Protein AF-A0A2K2CZH5-F1 (afdb_monomer_lite)

Sequence (256 aa):
MGLPWYRVHTVVLNDPGRLLAVHIMHTALVSGWAGSMALYELAVFDPSDPVLDPMWRQGMFVIPFMTRLGITDSWGGWSISGGTITNPGIWSYEGVAGTHIVFSGLCFLAAILHWVYWDLAIFSDDRTGKPSLDLPKIFGIHLFLAGVACFGFGAFHVTGLYGPGIWVSDPYGLTGKVQAVNPAWGAEGFDPFVPGGIASHHIAAGTLGILAGLFHLSVRPPQRLYKGLRMGNIETVLSSSIAAVFFAAFVVAGTM

Structure (mmCIF, N/CA/C/O backbone):
data_AF-A0A2K2CZH5-F1
#
_entry.id   AF-A0A2K2CZH5-F1
#
loop_
_atom_site.group_PDB
_atom_site.id
_atom_site.type_symbol
_atom_site.label_atom_id
_atom_site.label_alt_id
_atom_site.label_comp_id
_atom_site.label_asym_id
_atom_site.label_entity_id
_atom_site.label_seq_id
_atom_site.pdbx_PDB_ins_code
_atom_site.Cartn_x
_atom_site.Cartn_y
_atom_site.Cartn_z
_atom_site.occupancy
_atom_site.B_iso_or_equiv
_atom_site.auth_seq_id
_atom_site.auth_comp_id
_atom_site.auth_asym_id
_atom_site.auth_atom_id
_atom_site.pdbx_PDB_model_num
ATOM 1 N N . MET A 1 1 ? 2.353 13.913 40.482 1.00 75.06 1 MET A N 1
ATOM 2 C CA . MET A 1 1 ? 3.412 13.578 39.502 1.00 75.06 1 MET A CA 1
ATOM 3 C C . MET A 1 1 ? 2.768 13.491 38.128 1.00 75.06 1 MET A C 1
ATOM 5 O O . MET A 1 1 ? 1.686 12.927 38.044 1.00 75.06 1 MET A O 1
ATOM 9 N N . GLY A 1 2 ? 3.364 14.108 37.103 1.00 94.19 2 GLY A N 1
ATOM 10 C CA . GLY A 1 2 ? 2.848 14.063 35.726 1.00 94.19 2 GLY A CA 1
ATOM 11 C C . GLY A 1 2 ? 3.089 12.716 35.032 1.00 94.19 2 GLY A C 1
ATOM 12 O O . GLY A 1 2 ? 3.601 11.779 35.647 1.00 94.19 2 GLY A O 1
ATOM 13 N N . LEU A 1 3 ? 2.730 12.621 33.746 1.00 96.44 3 LEU A N 1
ATOM 14 C CA . LEU A 1 3 ? 3.024 11.443 32.922 1.00 96.44 3 LEU A CA 1
ATOM 15 C C . LEU A 1 3 ? 4.545 11.293 32.702 1.00 96.44 3 LEU A C 1
ATOM 17 O O . LEU A 1 3 ? 5.201 12.277 32.361 1.00 96.44 3 LEU A O 1
ATOM 21 N N . PRO A 1 4 ? 5.120 10.083 32.846 1.00 98.12 4 PRO A N 1
ATOM 22 C CA . PRO A 1 4 ? 6.484 9.802 32.398 1.00 98.12 4 PRO A CA 1
ATOM 23 C C . PRO A 1 4 ? 6.646 10.003 30.883 1.00 98.12 4 PRO A C 1
ATOM 25 O O . PRO A 1 4 ? 5.708 9.768 30.122 1.00 98.12 4 PRO A O 1
ATOM 28 N N . TRP A 1 5 ? 7.856 10.355 30.436 1.00 98.00 5 TRP A N 1
ATOM 29 C CA . TRP A 1 5 ? 8.155 10.694 29.034 1.00 98.00 5 TRP A CA 1
ATOM 30 C C . TRP A 1 5 ? 7.768 9.598 28.024 1.00 98.00 5 TRP A C 1
ATOM 32 O O . TRP A 1 5 ? 7.297 9.898 26.935 1.00 98.00 5 TRP A O 1
ATOM 42 N N . TYR A 1 6 ? 7.885 8.321 28.394 1.00 97.56 6 TYR A N 1
ATOM 43 C CA . TYR A 1 6 ? 7.566 7.183 27.521 1.00 97.56 6 TYR A CA 1
ATOM 44 C C . TYR A 1 6 ? 6.060 6.870 27.441 1.00 97.56 6 TYR A C 1
ATOM 46 O O . TYR A 1 6 ? 5.661 5.908 26.790 1.00 97.56 6 TYR A O 1
ATOM 54 N N . ARG A 1 7 ? 5.208 7.649 28.124 1.00 97.94 7 ARG A N 1
ATOM 55 C CA . ARG A 1 7 ? 3.742 7.496 28.112 1.00 97.94 7 ARG A CA 1
ATOM 56 C C . ARG A 1 7 ? 3.015 8.688 27.498 1.00 97.94 7 ARG A C 1
ATOM 58 O O . ARG A 1 7 ? 1.795 8.723 27.544 1.00 97.94 7 ARG A O 1
ATOM 65 N N . VAL A 1 8 ? 3.715 9.663 26.921 1.00 98.31 8 VAL A N 1
ATOM 66 C CA . VAL A 1 8 ? 3.071 10.901 26.441 1.00 98.31 8 VAL A CA 1
ATOM 67 C C . VAL A 1 8 ? 1.983 10.661 25.390 1.00 98.31 8 VAL A C 1
ATOM 69 O O . VAL A 1 8 ? 1.015 11.408 25.352 1.00 98.31 8 VAL A O 1
ATOM 72 N N . HIS A 1 9 ? 2.073 9.590 24.596 1.00 98.50 9 HIS A N 1
ATOM 73 C CA . HIS A 1 9 ? 1.050 9.258 23.599 1.00 98.50 9 HIS A CA 1
ATOM 74 C C . HIS A 1 9 ? -0.176 8.531 24.170 1.00 98.50 9 HIS A C 1
ATOM 76 O O . HIS A 1 9 ? -1.166 8.383 23.461 1.00 98.50 9 HIS A O 1
ATOM 82 N N . THR A 1 10 ? -0.196 8.125 25.446 1.00 98.12 10 THR A N 1
ATOM 83 C CA . THR A 1 10 ? -1.402 7.495 26.021 1.00 98.12 10 THR A CA 1
ATOM 84 C C . THR A 1 10 ? -2.573 8.472 26.144 1.00 98.12 10 THR A C 1
ATOM 86 O O . THR A 1 10 ? -3.712 8.043 26.312 1.00 98.12 10 THR A O 1
ATOM 89 N N . VAL A 1 11 ? -2.322 9.780 26.014 1.00 98.06 11 VAL A N 1
ATOM 90 C CA . VAL A 1 11 ? -3.353 10.828 26.056 1.00 98.06 11 VAL A CA 1
ATOM 91 C C . VAL A 1 11 ? -4.388 10.711 24.936 1.00 98.06 11 VAL A C 1
ATOM 93 O O . VAL A 1 11 ? -5.511 11.163 25.127 1.00 98.06 11 VAL A O 1
ATOM 96 N N . VAL A 1 12 ? -4.049 10.083 23.801 1.00 98.06 12 VAL A N 1
ATOM 97 C CA . VAL A 1 12 ? -4.992 9.885 22.683 1.00 98.06 12 VAL A CA 1
ATOM 98 C C . VAL A 1 12 ? -5.749 8.553 22.747 1.00 98.06 12 VAL A C 1
ATOM 100 O O . VAL A 1 12 ? -6.573 8.278 21.884 1.00 98.06 12 VAL A O 1
ATOM 103 N N . LEU A 1 13 ? -5.515 7.714 23.766 1.00 96.81 13 LEU A N 1
ATOM 104 C CA . LEU A 1 13 ? -6.074 6.354 23.821 1.00 96.81 13 LEU A CA 1
ATOM 105 C C . LEU A 1 13 ? -7.613 6.325 23.865 1.00 96.81 13 LEU A C 1
ATOM 107 O O . LEU A 1 13 ? -8.225 5.417 23.312 1.00 96.81 13 LEU A O 1
ATOM 111 N N . ASN A 1 14 ? -8.228 7.322 24.507 1.00 96.94 14 ASN A N 1
ATOM 112 C CA . ASN A 1 14 ? -9.685 7.475 24.606 1.00 96.94 14 ASN A CA 1
ATOM 113 C C . ASN A 1 14 ? -10.205 8.695 23.823 1.00 96.94 14 ASN A C 1
ATOM 115 O O . ASN A 1 14 ? -11.306 9.166 24.096 1.00 96.94 14 ASN A O 1
ATOM 119 N N . ASP A 1 15 ? -9.421 9.220 22.879 1.00 98.00 15 ASP A N 1
ATOM 120 C CA . ASP A 1 15 ? -9.770 10.387 22.061 1.00 98.00 15 ASP A CA 1
ATOM 121 C C . ASP A 1 15 ? -9.687 10.003 20.574 1.00 98.00 15 ASP A C 1
ATOM 123 O O . ASP A 1 15 ? -8.631 10.149 19.953 1.00 98.00 15 ASP A O 1
ATOM 127 N N . PRO A 1 16 ? -10.770 9.451 19.988 1.00 97.88 16 PRO A N 1
ATOM 128 C CA . PRO A 1 16 ? -10.750 8.944 18.618 1.00 97.88 16 PRO A CA 1
ATOM 129 C C . PRO A 1 16 ? -10.419 10.011 17.571 1.00 97.88 16 PRO A C 1
ATOM 131 O O . PRO A 1 16 ? -9.737 9.705 16.593 1.00 97.88 16 PRO A O 1
ATOM 134 N N . GLY A 1 17 ? -10.858 11.256 17.783 1.00 98.00 17 GLY A N 1
ATOM 135 C CA . GLY A 1 17 ? -10.586 12.366 16.872 1.00 98.00 17 GLY A CA 1
ATOM 136 C C . GLY A 1 17 ? -9.098 12.694 16.816 1.00 98.00 17 GLY A C 1
ATOM 137 O O . GLY A 1 17 ? -8.504 12.732 15.734 1.00 98.00 17 GLY A O 1
ATOM 138 N N . ARG A 1 18 ? -8.451 12.831 17.979 1.00 98.56 18 ARG A N 1
ATOM 139 C CA . ARG A 1 18 ? -7.000 13.072 18.031 1.00 98.56 18 ARG A CA 1
ATOM 140 C C . ARG A 1 18 ? -6.175 11.839 17.694 1.00 98.56 18 ARG A C 1
ATOM 142 O O . ARG A 1 18 ? -5.101 11.983 17.114 1.00 98.56 18 ARG A O 1
ATOM 149 N N . LEU A 1 19 ? -6.671 10.640 17.989 1.00 98.56 19 LEU A N 1
ATOM 150 C CA . LEU A 1 19 ? -6.048 9.397 17.544 1.00 98.56 19 LEU A CA 1
ATOM 151 C C . LEU A 1 19 ? -6.026 9.316 16.009 1.00 98.56 19 LEU A C 1
ATOM 153 O O . LEU A 1 19 ? -4.999 8.976 15.426 1.00 98.56 19 LEU A O 1
ATOM 157 N N . LEU A 1 20 ? -7.124 9.665 15.335 1.00 98.62 20 LEU A N 1
ATOM 158 C CA . LEU A 1 20 ? -7.162 9.769 13.875 1.00 98.62 20 LEU A CA 1
ATOM 159 C C . LEU A 1 20 ? -6.175 10.830 13.368 1.00 98.62 20 LEU A C 1
ATOM 161 O O . LEU A 1 20 ? -5.404 10.553 12.451 1.00 98.62 20 LEU A O 1
ATOM 165 N N . ALA A 1 21 ? -6.138 12.008 13.995 1.00 98.81 21 ALA A N 1
ATOM 166 C CA . ALA A 1 21 ? -5.218 13.080 13.621 1.00 98.81 21 ALA A CA 1
ATOM 167 C C . ALA A 1 21 ? -3.745 12.635 13.632 1.00 98.81 21 ALA A C 1
ATOM 169 O O . ALA A 1 21 ? -3.017 12.892 12.672 1.00 98.81 21 ALA A O 1
ATOM 170 N N . VAL A 1 22 ? -3.300 11.923 14.675 1.00 98.81 22 VAL A N 1
ATOM 171 C CA . VAL A 1 22 ? -1.906 11.450 14.747 1.00 98.81 22 VAL A CA 1
ATOM 172 C C . VAL A 1 22 ? -1.609 10.322 13.753 1.00 98.81 22 VAL A C 1
ATOM 174 O O . VAL A 1 22 ? -0.492 10.260 13.241 1.00 98.81 22 VAL A O 1
ATOM 177 N N . HIS A 1 23 ? -2.590 9.483 13.398 1.00 98.81 23 HIS A N 1
ATOM 178 C CA . HIS A 1 23 ? -2.433 8.513 12.305 1.00 98.81 23 HIS A CA 1
ATOM 179 C C . HIS A 1 23 ? -2.292 9.204 10.942 1.00 98.81 23 HIS A C 1
ATOM 181 O O . HIS A 1 23 ? -1.441 8.815 10.136 1.00 98.81 23 HIS A O 1
ATOM 187 N N . ILE A 1 24 ? -3.079 10.253 10.686 1.00 98.88 24 ILE A N 1
ATOM 188 C CA . ILE A 1 24 ? -2.962 11.048 9.457 1.00 98.88 24 ILE A CA 1
ATOM 189 C C . ILE A 1 24 ? -1.603 11.760 9.421 1.00 98.88 24 ILE A C 1
ATOM 191 O O . ILE A 1 24 ? -0.944 11.746 8.384 1.00 98.88 24 ILE A O 1
ATOM 195 N N . MET A 1 25 ? -1.135 12.310 10.546 1.00 98.88 25 MET A N 1
ATOM 196 C CA . MET A 1 25 ? 0.200 12.913 10.641 1.00 98.88 25 MET A CA 1
ATOM 197 C C . MET A 1 25 ? 1.303 11.897 10.323 1.00 98.88 25 MET A C 1
ATOM 199 O O . MET A 1 25 ? 2.178 12.174 9.510 1.00 98.88 25 MET A O 1
ATOM 203 N N . HIS A 1 26 ? 1.249 10.699 10.910 1.00 98.88 26 HIS A N 1
ATOM 204 C CA . HIS A 1 26 ? 2.203 9.636 10.590 1.00 98.88 26 HIS A CA 1
ATOM 205 C C . HIS A 1 26 ? 2.172 9.278 9.094 1.00 98.88 26 HIS A C 1
ATOM 207 O O . HIS A 1 26 ? 3.218 9.147 8.464 1.00 98.88 26 HIS A O 1
ATOM 213 N N . THR A 1 27 ? 0.980 9.191 8.498 1.00 98.81 27 THR A N 1
ATOM 214 C CA . THR A 1 27 ? 0.811 8.950 7.054 1.00 98.81 27 THR A CA 1
ATOM 215 C C . THR A 1 27 ? 1.435 10.068 6.214 1.00 98.81 27 THR A C 1
ATOM 217 O O . THR A 1 27 ? 2.133 9.788 5.239 1.00 98.81 27 THR A O 1
ATOM 220 N N . ALA A 1 28 ? 1.253 11.330 6.620 1.00 98.81 28 ALA A N 1
ATOM 221 C CA . ALA A 1 28 ? 1.872 12.484 5.975 1.00 98.81 28 ALA A CA 1
ATOM 222 C C . ALA A 1 28 ? 3.403 12.382 6.000 1.00 98.81 28 ALA A C 1
ATOM 224 O O . ALA A 1 28 ? 4.041 12.574 4.965 1.00 98.81 28 ALA A O 1
ATOM 225 N N . LEU A 1 29 ? 3.990 12.030 7.148 1.00 98.88 29 LEU A N 1
ATOM 226 C CA . LEU A 1 29 ? 5.440 11.876 7.301 1.00 98.88 29 LEU A CA 1
ATOM 227 C C . LEU A 1 29 ? 5.999 10.768 6.401 1.00 98.88 29 LEU A C 1
ATOM 229 O O . LEU A 1 29 ? 7.000 10.988 5.723 1.00 98.88 29 LEU A O 1
ATOM 233 N N . VAL A 1 30 ? 5.339 9.608 6.344 1.00 98.81 30 VAL A N 1
ATOM 234 C CA . VAL A 1 30 ? 5.769 8.489 5.488 1.00 98.81 30 VAL A CA 1
ATOM 235 C C . VAL A 1 30 ? 5.664 8.851 4.003 1.00 98.81 30 VAL A C 1
ATOM 237 O O . VAL A 1 30 ? 6.599 8.592 3.247 1.00 98.81 30 VAL A O 1
ATOM 240 N N . SER A 1 31 ? 4.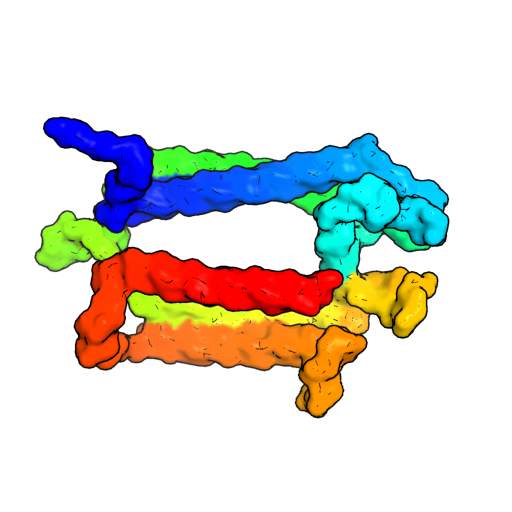577 9.506 3.577 1.00 98.75 31 SER A N 1
ATOM 241 C CA . SER A 1 31 ? 4.442 9.977 2.189 1.00 98.75 31 SER A CA 1
ATOM 242 C C . SER A 1 31 ? 5.479 11.047 1.841 1.00 98.75 31 SER A C 1
ATOM 244 O O . SER A 1 31 ? 6.053 11.029 0.755 1.00 98.75 31 SER A O 1
ATOM 246 N N . GLY A 1 32 ? 5.752 11.966 2.772 1.00 98.75 32 GLY A N 1
ATOM 247 C CA . GLY A 1 32 ? 6.777 12.995 2.609 1.00 98.75 32 GLY A CA 1
ATOM 248 C C . GLY A 1 32 ? 8.163 12.377 2.445 1.00 98.75 32 GLY A C 1
ATOM 249 O O . GLY A 1 32 ? 8.873 12.722 1.506 1.00 98.75 32 GLY A O 1
ATOM 250 N N . TRP A 1 33 ? 8.504 11.395 3.287 1.00 98.88 33 TRP A N 1
ATOM 251 C CA . TRP A 1 33 ? 9.737 10.618 3.152 1.00 98.88 33 TRP A CA 1
ATOM 252 C C . TRP A 1 33 ? 9.840 9.940 1.781 1.00 98.88 33 TRP A C 1
ATOM 254 O O . TRP A 1 33 ? 10.878 10.059 1.137 1.00 98.88 33 TRP A O 1
ATOM 264 N N . ALA A 1 34 ? 8.772 9.291 1.302 1.00 98.81 34 ALA A N 1
ATOM 265 C CA . ALA A 1 34 ? 8.781 8.603 0.010 1.00 98.81 34 ALA A CA 1
ATOM 266 C C . ALA A 1 34 ? 9.055 9.570 -1.154 1.00 98.81 34 ALA A C 1
ATOM 268 O O . ALA A 1 34 ? 9.908 9.298 -1.999 1.00 98.81 34 ALA A O 1
ATOM 269 N N . GLY A 1 35 ? 8.383 10.727 -1.165 1.00 98.69 35 GLY A N 1
ATOM 270 C CA . GLY A 1 35 ? 8.615 11.769 -2.166 1.00 98.69 35 GLY A CA 1
ATOM 271 C C . GLY A 1 35 ? 10.026 12.358 -2.087 1.00 98.69 35 GLY A C 1
ATOM 272 O O . GLY A 1 35 ? 10.701 12.477 -3.106 1.00 98.69 35 GLY A O 1
ATOM 273 N N . SER A 1 36 ? 10.509 12.684 -0.884 1.00 98.81 36 SER A N 1
ATOM 274 C CA . SER A 1 36 ? 11.855 13.236 -0.685 1.00 98.81 36 SER A CA 1
ATOM 275 C C . SER A 1 36 ? 12.961 12.250 -1.057 1.00 98.81 36 SER A C 1
ATOM 277 O O . SER A 1 36 ? 13.938 12.660 -1.678 1.00 98.81 36 SER A O 1
ATOM 279 N N . MET A 1 37 ? 12.811 10.967 -0.718 1.00 98.88 37 MET A N 1
ATOM 280 C CA . MET A 1 37 ? 13.787 9.933 -1.069 1.00 98.88 37 MET A CA 1
ATOM 281 C C . MET A 1 37 ? 13.850 9.729 -2.585 1.00 98.88 37 MET A C 1
ATOM 283 O O . MET A 1 37 ? 14.941 9.674 -3.143 1.00 98.88 37 MET A O 1
ATOM 287 N N . ALA A 1 38 ? 12.700 9.700 -3.266 1.00 98.81 38 ALA A N 1
ATOM 288 C CA . ALA A 1 38 ? 12.658 9.593 -4.723 1.00 98.81 38 ALA A CA 1
ATOM 289 C C . ALA A 1 38 ? 13.312 10.803 -5.409 1.00 98.81 38 ALA A C 1
ATOM 291 O O . ALA A 1 38 ? 14.110 10.626 -6.323 1.00 98.81 38 ALA A O 1
ATOM 292 N N . LEU A 1 39 ? 13.036 12.028 -4.943 1.00 98.81 39 LEU A N 1
ATOM 293 C CA . LEU A 1 39 ? 13.694 13.235 -5.463 1.00 98.81 39 LEU A CA 1
ATOM 294 C C . LEU A 1 39 ? 15.207 13.221 -5.221 1.00 98.81 39 LEU A C 1
ATOM 296 O O . LEU A 1 39 ? 15.961 13.657 -6.086 1.00 98.81 39 LEU A O 1
ATOM 300 N N . TYR A 1 40 ? 15.648 12.729 -4.061 1.00 98.81 40 TYR A N 1
ATOM 301 C CA . TYR A 1 40 ? 17.069 12.584 -3.760 1.00 98.81 40 TYR A CA 1
ATOM 302 C C . TYR A 1 40 ? 17.742 11.587 -4.705 1.00 98.81 40 TYR A C 1
ATOM 304 O O . TYR A 1 40 ? 18.754 11.930 -5.307 1.00 98.81 40 TYR A O 1
ATOM 312 N N . GLU A 1 41 ? 17.166 10.394 -4.880 1.00 98.81 41 GLU A N 1
ATOM 313 C CA . GLU A 1 41 ? 17.697 9.387 -5.806 1.00 98.81 41 GLU A CA 1
ATOM 314 C C . GLU A 1 41 ? 17.758 9.917 -7.235 1.00 98.81 41 GLU A C 1
ATOM 316 O O . GLU A 1 41 ? 18.805 9.833 -7.864 1.00 98.81 41 GLU A O 1
ATOM 321 N N . LEU A 1 42 ? 16.696 10.562 -7.725 1.00 98.56 42 LEU A N 1
ATOM 322 C CA . LEU A 1 42 ? 16.687 11.161 -9.064 1.00 98.56 42 LEU A CA 1
ATOM 323 C C . LEU A 1 42 ? 17.739 12.260 -9.252 1.00 98.56 42 LEU A C 1
ATOM 325 O O . LEU A 1 42 ? 18.187 12.481 -10.372 1.00 98.56 42 LEU A O 1
ATOM 329 N N . ALA A 1 43 ? 18.138 12.954 -8.184 1.00 98.56 43 ALA A N 1
ATOM 330 C CA . ALA A 1 43 ? 19.162 13.991 -8.258 1.00 98.56 43 ALA A CA 1
ATOM 331 C C . ALA A 1 43 ? 20.589 13.431 -8.380 1.00 98.56 43 ALA A C 1
ATOM 333 O O . ALA A 1 43 ? 21.487 14.169 -8.788 1.00 98.56 43 ALA A O 1
ATOM 334 N N . VAL A 1 44 ? 20.810 12.169 -7.999 1.00 98.62 44 VAL A N 1
ATOM 335 C CA . VAL A 1 44 ? 22.143 11.540 -7.981 1.00 98.62 44 VAL A CA 1
ATOM 336 C C . VAL A 1 44 ? 22.267 10.325 -8.903 1.00 98.62 44 VAL A C 1
ATOM 338 O O . VAL A 1 44 ? 23.386 9.893 -9.157 1.00 98.62 44 VAL A O 1
ATOM 341 N N . PHE A 1 45 ? 21.152 9.775 -9.388 1.00 98.69 45 PHE A N 1
ATOM 342 C CA . PHE A 1 45 ? 21.122 8.612 -10.268 1.00 98.69 45 PHE A CA 1
ATOM 343 C C . PHE A 1 45 ? 21.686 8.940 -11.657 1.00 98.69 45 PHE A C 1
ATOM 345 O O . PHE A 1 45 ? 21.255 9.899 -12.300 1.00 98.69 45 PHE A O 1
ATOM 352 N N . ASP A 1 46 ? 22.613 8.110 -12.131 1.00 98.38 46 ASP A N 1
ATOM 353 C CA . ASP A 1 46 ? 23.152 8.144 -13.489 1.00 98.38 46 ASP A CA 1
ATOM 354 C C . ASP A 1 46 ? 22.466 7.072 -14.364 1.00 98.38 46 ASP A C 1
ATOM 356 O O . ASP A 1 46 ? 22.704 5.877 -14.176 1.00 98.38 46 ASP A O 1
ATOM 360 N N . PRO A 1 47 ? 21.619 7.457 -15.337 1.00 97.88 47 PRO A N 1
ATOM 361 C CA . PRO A 1 47 ? 20.931 6.514 -16.218 1.00 97.88 47 PRO A CA 1
ATOM 362 C C . PRO A 1 47 ? 21.760 6.085 -17.446 1.00 97.88 47 PRO A C 1
ATOM 364 O O . PRO A 1 47 ? 21.209 5.448 -18.345 1.00 97.88 47 PRO A O 1
ATOM 367 N N . SER A 1 48 ? 23.038 6.471 -17.553 1.00 97.62 48 SER A N 1
ATOM 368 C CA . SER A 1 48 ? 23.817 6.344 -18.796 1.00 97.62 48 SER A CA 1
ATOM 369 C C . SER A 1 48 ? 24.206 4.912 -19.181 1.00 97.62 48 SER A C 1
ATOM 371 O O . SER A 1 48 ? 24.292 4.617 -20.375 1.00 97.62 48 SER A O 1
ATOM 373 N N . ASP A 1 49 ? 24.411 4.020 -18.207 1.00 97.88 49 ASP A N 1
ATOM 374 C CA . ASP A 1 49 ? 24.809 2.629 -18.446 1.00 97.88 49 ASP A CA 1
ATOM 375 C C . ASP A 1 49 ? 23.998 1.635 -17.592 1.00 97.88 49 ASP A C 1
ATOM 377 O O . ASP A 1 49 ? 24.417 1.251 -16.496 1.00 97.88 49 ASP A O 1
ATOM 381 N N . PRO A 1 50 ? 22.856 1.137 -18.101 1.00 96.88 50 PRO A N 1
ATOM 382 C CA . PRO A 1 50 ? 22.061 0.139 -17.389 1.00 96.88 50 PRO A CA 1
ATOM 383 C C . PRO A 1 50 ? 22.720 -1.252 -17.343 1.00 96.88 50 PRO A C 1
ATOM 385 O O . PRO A 1 50 ? 22.193 -2.137 -16.668 1.00 96.88 50 PRO A O 1
ATOM 388 N N . VAL A 1 51 ? 23.831 -1.481 -18.059 1.00 97.25 51 VAL A N 1
ATOM 389 C CA . VAL A 1 51 ? 24.514 -2.782 -18.127 1.00 97.25 51 VAL A CA 1
ATOM 390 C C . VAL A 1 51 ? 25.568 -2.894 -17.031 1.00 97.25 51 VAL A C 1
ATOM 392 O O . VAL A 1 51 ? 25.529 -3.844 -16.247 1.00 97.25 51 VAL A O 1
ATOM 395 N N . LEU A 1 52 ? 26.517 -1.955 -16.967 1.00 98.12 52 LEU A N 1
ATOM 396 C CA . LEU A 1 52 ? 27.632 -2.033 -16.014 1.00 98.12 52 LEU A CA 1
ATOM 397 C C . LEU A 1 52 ? 27.446 -1.154 -14.780 1.00 98.12 52 LEU A C 1
ATOM 399 O O . LEU A 1 52 ? 28.087 -1.451 -13.767 1.00 98.12 52 LEU A O 1
ATOM 403 N N . ASP A 1 53 ? 26.570 -0.148 -14.815 1.00 98.25 53 ASP A N 1
ATOM 404 C CA . ASP A 1 53 ? 26.254 0.697 -13.658 1.00 98.25 53 ASP A CA 1
ATOM 405 C C . ASP A 1 53 ? 24.741 0.827 -13.373 1.00 98.25 53 ASP A C 1
ATOM 407 O O . ASP A 1 53 ? 24.198 1.927 -13.296 1.00 98.25 53 ASP A O 1
ATOM 411 N N . PRO A 1 54 ? 24.009 -0.291 -13.200 1.00 98.38 54 PRO A N 1
ATOM 412 C CA . PRO A 1 54 ? 22.577 -0.259 -12.905 1.00 98.38 54 PRO A CA 1
ATOM 413 C C . PRO A 1 54 ? 22.262 0.323 -11.516 1.00 98.38 54 PRO A C 1
ATOM 415 O O . PRO A 1 54 ? 23.104 0.361 -10.620 1.00 98.38 54 PRO A O 1
ATOM 418 N N . MET A 1 55 ? 20.985 0.659 -11.289 1.00 98.38 55 MET A N 1
ATOM 419 C CA . MET A 1 55 ? 20.465 1.287 -10.057 1.00 98.38 55 MET A CA 1
ATOM 420 C C . MET A 1 55 ? 20.980 0.679 -8.735 1.00 98.38 55 MET A C 1
ATOM 422 O O . MET A 1 55 ? 21.254 1.402 -7.778 1.00 98.38 55 MET A O 1
ATOM 426 N N . TRP A 1 56 ? 21.156 -0.645 -8.668 1.00 98.19 56 TRP A N 1
ATOM 427 C CA . TRP A 1 56 ? 21.593 -1.335 -7.451 1.00 98.19 56 TRP A CA 1
ATOM 428 C C . TRP A 1 56 ? 23.089 -1.148 -7.149 1.00 98.19 56 TRP A C 1
ATOM 430 O O . TRP A 1 56 ? 23.495 -1.316 -6.001 1.00 98.19 56 TRP A O 1
ATOM 440 N N . ARG A 1 57 ? 23.915 -0.760 -8.132 1.00 98.62 57 ARG A N 1
ATOM 441 C CA . ARG A 1 57 ? 25.322 -0.375 -7.915 1.00 98.62 57 ARG A CA 1
ATOM 442 C C . ARG A 1 57 ? 25.475 1.042 -7.384 1.00 98.62 57 ARG A C 1
ATOM 444 O O . ARG A 1 57 ? 26.441 1.322 -6.680 1.00 98.62 57 ARG A O 1
ATOM 451 N N . GLN A 1 58 ? 24.504 1.896 -7.677 1.00 98.62 58 GLN A N 1
ATOM 452 C CA . GLN A 1 58 ? 24.511 3.306 -7.300 1.00 98.62 58 GLN A CA 1
ATOM 453 C C . GLN A 1 58 ? 23.867 3.561 -5.926 1.00 98.62 58 GLN A C 1
ATOM 455 O O . GLN A 1 58 ? 23.739 4.704 -5.499 1.00 98.62 58 GLN A O 1
ATOM 460 N N . GLY A 1 59 ? 23.459 2.506 -5.210 1.00 98.44 59 GLY A N 1
ATOM 461 C CA . GLY A 1 59 ? 22.821 2.629 -3.897 1.00 98.44 59 GLY A CA 1
ATOM 462 C C . GLY A 1 59 ? 21.375 3.124 -3.956 1.00 98.44 59 GLY A C 1
ATOM 463 O O . GLY A 1 59 ? 20.890 3.686 -2.976 1.00 98.44 59 GLY A O 1
ATOM 464 N N . MET A 1 60 ? 20.687 2.930 -5.086 1.00 98.75 60 MET A N 1
ATOM 465 C CA . MET A 1 60 ? 19.280 3.307 -5.216 1.00 98.75 60 MET A CA 1
ATOM 466 C C . MET A 1 60 ? 18.399 2.351 -4.413 1.00 98.75 60 MET A C 1
ATOM 468 O O . MET A 1 60 ? 18.514 1.129 -4.532 1.00 98.75 60 MET A O 1
ATOM 472 N N . PHE A 1 61 ? 17.497 2.911 -3.616 1.00 98.69 61 PHE A N 1
ATOM 473 C CA . PHE A 1 61 ? 16.603 2.177 -2.737 1.00 98.69 61 PHE A CA 1
ATOM 474 C C . PHE A 1 61 ? 15.156 2.206 -3.228 1.00 98.69 61 PHE A C 1
ATOM 476 O O . PHE A 1 61 ? 14.544 1.144 -3.286 1.00 98.69 61 PHE A O 1
ATOM 483 N N . VAL A 1 62 ? 14.600 3.359 -3.620 1.00 98.75 62 VAL A N 1
ATOM 484 C CA . VAL A 1 62 ? 13.179 3.492 -4.007 1.00 98.75 62 VAL A CA 1
ATOM 485 C C . VAL A 1 62 ? 12.925 3.407 -5.517 1.00 98.75 62 VAL A C 1
ATOM 487 O O . VAL A 1 62 ? 11.847 2.947 -5.910 1.00 98.75 62 VAL A O 1
ATOM 490 N N . ILE A 1 63 ? 13.895 3.748 -6.376 1.00 98.69 63 ILE A N 1
ATOM 491 C CA . ILE A 1 63 ? 13.811 3.531 -7.837 1.00 98.69 63 ILE A CA 1
ATOM 492 C C . ILE A 1 63 ? 13.466 2.072 -8.202 1.00 98.69 63 ILE A C 1
ATOM 494 O O . ILE A 1 63 ? 12.564 1.882 -9.031 1.00 98.69 63 ILE A O 1
ATOM 498 N N . PRO A 1 64 ? 14.067 1.030 -7.585 1.00 98.75 64 PRO A N 1
ATOM 499 C CA . PRO A 1 64 ? 13.669 -0.356 -7.832 1.00 98.75 64 PRO A CA 1
ATOM 500 C C . PRO A 1 64 ? 12.184 -0.630 -7.547 1.00 98.75 64 PRO A C 1
ATOM 502 O O . PRO A 1 64 ? 11.529 -1.341 -8.308 1.00 98.75 64 PRO A O 1
ATOM 505 N N . PHE A 1 65 ? 11.614 -0.046 -6.486 1.00 98.81 65 PHE A N 1
ATOM 506 C CA . PHE A 1 65 ? 10.206 -0.259 -6.122 1.00 98.81 65 PHE A CA 1
ATOM 507 C C . PHE A 1 65 ? 9.244 0.415 -7.101 1.00 98.81 65 PHE A C 1
ATOM 509 O O . PHE A 1 65 ? 8.221 -0.180 -7.443 1.00 98.81 65 PHE A O 1
ATOM 516 N N . MET A 1 66 ? 9.579 1.620 -7.572 1.00 98.75 66 MET A N 1
ATOM 517 C CA . MET A 1 66 ? 8.820 2.310 -8.623 1.00 98.75 66 MET A CA 1
ATOM 518 C C . MET A 1 66 ? 8.874 1.520 -9.940 1.00 98.75 66 MET A C 1
ATOM 520 O O . MET A 1 66 ? 7.836 1.233 -10.542 1.00 98.75 66 MET A O 1
ATOM 524 N N . THR A 1 67 ? 10.073 1.075 -10.324 1.00 98.75 67 THR A N 1
ATOM 525 C CA . THR A 1 67 ? 10.317 0.299 -11.551 1.00 98.75 67 THR A CA 1
ATOM 526 C C . THR A 1 67 ? 9.587 -1.039 -11.541 1.00 98.75 67 THR A C 1
ATOM 528 O O . THR A 1 67 ? 8.979 -1.427 -12.541 1.00 98.75 67 THR A O 1
ATOM 531 N N . ARG A 1 68 ? 9.543 -1.716 -10.387 1.00 98.81 68 ARG A N 1
ATOM 532 C CA . ARG A 1 68 ? 8.825 -2.987 -10.210 1.00 98.81 68 ARG A CA 1
ATOM 533 C C . ARG A 1 68 ? 7.348 -2.909 -10.609 1.00 98.81 68 ARG A C 1
ATOM 535 O O . ARG A 1 68 ? 6.794 -3.918 -11.041 1.00 98.81 68 ARG A O 1
ATOM 542 N N . LEU A 1 69 ? 6.717 -1.742 -10.455 1.00 98.69 69 LEU A N 1
ATOM 543 C CA . LEU A 1 69 ? 5.283 -1.535 -10.682 1.00 98.69 69 LEU A CA 1
ATOM 544 C C . LEU A 1 69 ? 4.952 -0.719 -11.937 1.00 98.69 69 LEU A C 1
ATOM 546 O O . LEU A 1 69 ? 3.798 -0.323 -12.103 1.00 98.69 69 LEU A O 1
ATOM 550 N N . GLY A 1 70 ? 5.923 -0.506 -12.828 1.00 97.81 70 GLY A N 1
ATOM 551 C CA . GLY A 1 70 ? 5.661 0.048 -14.157 1.00 97.81 70 GLY A CA 1
ATOM 552 C C . GLY A 1 70 ? 6.180 1.458 -14.413 1.00 97.81 70 GLY A C 1
ATOM 553 O O . GLY A 1 70 ? 5.964 1.971 -15.504 1.00 97.81 70 GLY A O 1
ATOM 554 N N . ILE A 1 71 ? 6.853 2.088 -13.449 1.00 98.56 71 ILE A N 1
ATOM 555 C CA . ILE A 1 71 ? 7.436 3.422 -13.638 1.00 98.56 71 ILE A CA 1
ATOM 556 C C . ILE A 1 71 ? 8.868 3.255 -14.134 1.00 98.56 71 ILE A C 1
ATOM 558 O O . ILE A 1 71 ? 9.756 2.941 -13.346 1.00 98.56 71 ILE A O 1
ATOM 562 N N . THR A 1 72 ? 9.079 3.416 -15.437 1.00 98.12 72 THR A N 1
ATOM 563 C CA . THR A 1 72 ? 10.384 3.191 -16.086 1.00 98.12 72 THR A CA 1
ATOM 564 C C . THR A 1 72 ? 11.007 4.449 -16.664 1.00 98.12 72 THR A C 1
ATOM 566 O O . THR A 1 72 ? 12.185 4.430 -17.010 1.00 98.12 72 THR A O 1
ATOM 569 N N . ASP A 1 73 ? 10.234 5.526 -16.785 1.00 98.00 73 ASP A N 1
ATOM 570 C CA . ASP A 1 73 ? 10.585 6.664 -17.624 1.00 98.00 73 ASP A CA 1
ATOM 571 C C . ASP A 1 73 ? 10.674 7.953 -16.801 1.00 98.00 73 ASP A C 1
ATOM 573 O O . ASP A 1 73 ? 9.932 8.153 -15.834 1.00 98.00 73 ASP A O 1
ATOM 577 N N . SER A 1 74 ? 11.578 8.842 -17.207 1.00 98.12 74 SER A N 1
ATOM 578 C CA . SER A 1 74 ? 11.817 10.148 -16.587 1.00 98.12 74 SER A CA 1
ATOM 579 C C . SER A 1 74 ? 11.419 11.291 -17.520 1.00 98.12 74 SER A C 1
ATOM 581 O O . SER A 1 74 ? 11.578 11.211 -18.742 1.00 98.12 74 SER A O 1
ATOM 583 N N . TRP A 1 75 ? 10.974 12.410 -16.941 1.00 98.19 75 TRP A N 1
ATOM 584 C CA . TRP A 1 75 ? 10.813 13.691 -17.650 1.00 98.19 75 TRP A CA 1
ATOM 585 C C . TRP A 1 75 ? 12.124 14.235 -18.238 1.00 98.19 75 TRP A C 1
ATOM 587 O O . TRP A 1 75 ? 12.081 15.069 -19.140 1.00 98.19 75 TRP A O 1
ATOM 597 N N . GLY A 1 76 ? 13.275 13.721 -17.799 1.00 96.25 76 GLY A N 1
ATOM 598 C CA . GLY A 1 76 ? 14.589 13.952 -18.400 1.00 96.25 76 GLY A CA 1
ATOM 599 C C . GLY A 1 76 ? 14.825 13.225 -19.730 1.00 96.25 76 GLY A C 1
ATOM 600 O O . GLY A 1 76 ? 15.905 13.351 -20.299 1.00 96.25 76 GLY A O 1
ATOM 601 N N . GLY A 1 77 ? 13.843 12.472 -20.237 1.00 96.56 77 GLY A N 1
ATOM 602 C CA . GLY A 1 77 ? 13.890 11.848 -21.562 1.00 96.56 77 GLY A CA 1
ATOM 603 C C . GLY A 1 77 ? 14.646 10.521 -21.627 1.00 96.56 77 GLY A C 1
ATOM 604 O O . GLY A 1 77 ? 14.958 10.051 -22.722 1.00 96.56 77 GLY A O 1
ATOM 605 N N . TRP A 1 78 ? 14.930 9.901 -20.482 1.00 97.38 78 TRP A N 1
ATOM 606 C CA . TRP A 1 78 ? 15.547 8.578 -20.388 1.00 97.38 78 TRP A CA 1
ATOM 607 C C . TRP A 1 78 ? 14.571 7.546 -19.815 1.00 97.38 78 TRP A C 1
ATOM 609 O O . TRP A 1 78 ? 13.621 7.883 -19.104 1.00 97.38 78 TRP A O 1
ATOM 619 N N . SER A 1 79 ? 14.823 6.281 -20.138 1.00 97.31 79 SER A N 1
ATOM 620 C CA . SER A 1 79 ? 14.146 5.114 -19.579 1.00 97.31 79 SER A CA 1
ATOM 621 C C . SER A 1 79 ? 15.154 4.203 -18.895 1.00 97.31 79 SER A C 1
ATOM 623 O O . SER A 1 79 ? 16.307 4.112 -19.320 1.00 97.31 79 SER A O 1
ATOM 625 N N . ILE A 1 80 ? 14.721 3.492 -17.860 1.00 97.12 80 ILE A N 1
ATOM 626 C CA . ILE A 1 80 ? 15.590 2.668 -17.016 1.00 97.12 80 ILE A CA 1
ATOM 627 C C . ILE A 1 80 ? 16.287 1.527 -17.764 1.00 97.12 80 ILE A C 1
ATOM 629 O O . ILE A 1 80 ? 17.320 1.033 -17.325 1.00 97.12 80 ILE A O 1
ATOM 633 N N . SER A 1 81 ? 15.749 1.124 -18.916 1.00 94.38 81 SER A N 1
ATOM 634 C CA . SER A 1 81 ? 16.359 0.136 -19.810 1.00 94.38 81 SER A CA 1
ATOM 635 C C . SER A 1 81 ? 17.317 0.755 -20.844 1.00 94.38 81 SER A C 1
ATOM 637 O O . SER A 1 81 ? 17.616 0.113 -21.849 1.00 94.38 81 SER A O 1
ATOM 639 N N . GLY A 1 82 ? 17.756 2.005 -20.654 1.00 92.56 82 GLY A N 1
ATOM 640 C CA . GLY A 1 82 ? 18.699 2.716 -21.533 1.00 92.56 82 GLY A CA 1
ATOM 641 C C . GLY A 1 82 ? 18.077 3.358 -22.778 1.00 92.56 82 GLY A C 1
ATOM 642 O O . GLY A 1 82 ? 18.794 3.816 -23.665 1.00 92.56 82 GLY A O 1
ATOM 643 N N . GLY A 1 83 ? 16.746 3.377 -22.881 1.00 92.25 83 GLY A N 1
ATOM 644 C CA . GLY A 1 83 ? 16.038 4.000 -24.002 1.00 92.25 83 GLY A CA 1
ATOM 645 C C . GLY A 1 83 ? 15.944 5.524 -23.876 1.00 92.25 83 GLY A C 1
ATOM 646 O O . GLY A 1 83 ? 15.910 6.063 -22.772 1.00 92.25 83 GLY A O 1
ATOM 647 N N . THR A 1 84 ? 15.834 6.221 -25.010 1.00 93.38 84 THR A N 1
ATOM 648 C CA . THR A 1 84 ? 15.460 7.645 -25.058 1.00 93.38 84 THR A CA 1
ATOM 649 C C . THR A 1 84 ? 13.962 7.777 -25.310 1.00 93.38 84 THR A C 1
ATOM 651 O O . THR A 1 84 ? 13.426 7.129 -26.210 1.00 93.38 84 THR A O 1
ATOM 654 N N . ILE A 1 85 ? 13.284 8.629 -24.543 1.00 92.69 85 ILE A N 1
ATOM 655 C CA . ILE A 1 85 ? 11.832 8.817 -24.604 1.00 92.69 85 ILE A CA 1
ATOM 656 C C . ILE A 1 85 ? 11.491 10.287 -24.807 1.00 92.69 85 ILE A C 1
ATOM 658 O O . ILE A 1 85 ? 12.010 11.171 -24.135 1.00 92.69 85 ILE A O 1
ATOM 662 N N . THR A 1 86 ? 10.576 10.551 -25.738 1.00 88.50 86 THR A N 1
ATOM 663 C CA . THR A 1 86 ? 10.118 11.909 -26.060 1.00 88.50 86 THR A CA 1
ATOM 664 C C . THR A 1 86 ? 8.942 12.368 -25.205 1.00 88.50 86 THR A C 1
ATOM 666 O O . THR A 1 86 ? 8.777 13.564 -24.990 1.00 88.50 86 THR A O 1
ATOM 669 N N . ASN A 1 87 ? 8.091 11.443 -24.751 1.00 92.56 87 ASN A N 1
ATOM 670 C CA . ASN A 1 87 ? 6.937 11.753 -23.912 1.00 92.56 87 ASN A CA 1
ATOM 671 C C . ASN A 1 87 ? 6.681 10.623 -22.896 1.00 92.56 87 ASN A C 1
ATOM 673 O O . ASN A 1 87 ? 5.971 9.672 -23.221 1.00 92.56 87 ASN A O 1
ATOM 677 N N . PRO A 1 88 ? 7.231 10.728 -21.680 1.00 88.88 88 PRO A N 1
ATOM 678 C CA . PRO A 1 88 ? 7.016 9.765 -20.590 1.00 88.88 88 PRO A CA 1
ATOM 679 C C . PRO A 1 88 ? 5.627 9.884 -19.927 1.00 88.88 88 PRO A C 1
ATOM 681 O O . PRO A 1 88 ? 5.312 9.155 -18.989 1.00 88.88 88 PRO A O 1
ATOM 684 N N . GLY A 1 89 ? 4.777 10.817 -20.375 1.00 95.25 89 GLY A N 1
ATOM 685 C CA . GLY A 1 89 ? 3.472 11.068 -19.771 1.00 95.25 89 GLY A CA 1
ATOM 686 C C . GLY A 1 89 ? 3.557 11.675 -18.365 1.00 95.25 89 GLY A C 1
ATOM 687 O O . GLY A 1 89 ? 4.555 12.277 -17.974 1.00 95.25 89 GLY A O 1
ATOM 688 N N . ILE A 1 90 ? 2.463 11.549 -17.608 1.00 97.12 90 ILE A N 1
ATOM 689 C CA . ILE A 1 90 ? 2.342 12.129 -16.257 1.00 97.12 90 ILE A CA 1
ATOM 690 C C . ILE A 1 90 ? 3.008 11.233 -15.201 1.00 97.12 90 ILE A C 1
ATOM 692 O O . ILE A 1 90 ? 3.583 11.738 -14.242 1.00 97.12 90 ILE A O 1
ATOM 696 N N . TRP A 1 91 ? 2.940 9.910 -15.371 1.00 98.06 91 TRP A N 1
ATOM 697 C CA . TRP A 1 91 ? 3.432 8.930 -14.399 1.00 98.06 91 TRP A CA 1
ATOM 698 C C . TRP A 1 91 ? 4.898 8.552 -14.649 1.00 98.06 91 TRP A C 1
ATOM 700 O O . TRP A 1 91 ? 5.216 7.390 -14.885 1.00 98.06 91 TRP A O 1
ATOM 710 N N . SER A 1 92 ? 5.781 9.548 -14.584 1.00 98.31 92 SER A N 1
ATOM 711 C CA . SER A 1 92 ? 7.232 9.355 -14.509 1.00 98.31 92 SER A CA 1
ATOM 712 C C . SER A 1 92 ? 7.699 9.192 -13.057 1.00 98.31 92 SER A C 1
ATOM 714 O O . SER A 1 92 ? 6.910 9.361 -12.118 1.00 98.31 92 SER A O 1
ATOM 716 N N . TYR A 1 93 ? 8.991 8.936 -12.842 1.00 98.62 93 TYR A N 1
ATOM 717 C CA . TYR A 1 93 ? 9.574 8.968 -11.494 1.00 98.62 93 TYR A CA 1
ATOM 718 C C . TYR A 1 93 ? 9.331 10.312 -10.780 1.00 98.62 93 TYR A C 1
ATOM 720 O O . TYR A 1 93 ? 8.955 10.337 -9.605 1.00 98.62 93 TYR A O 1
ATOM 728 N N . GLU A 1 94 ? 9.471 11.434 -11.494 1.00 98.69 94 GLU A N 1
ATOM 729 C CA . GLU A 1 94 ? 9.203 12.777 -10.967 1.00 98.69 94 GLU A CA 1
ATOM 730 C C . GLU A 1 94 ? 7.718 12.975 -10.645 1.00 98.69 94 GLU A C 1
ATOM 732 O O . GLU A 1 94 ? 7.382 13.527 -9.595 1.00 98.69 94 GLU A O 1
ATOM 737 N N . GLY A 1 95 ? 6.821 12.498 -11.514 1.00 98.50 95 GLY A N 1
ATOM 738 C CA . GLY A 1 95 ? 5.377 12.570 -11.295 1.00 98.50 95 GLY A CA 1
ATOM 739 C C . GLY A 1 95 ? 4.939 11.811 -10.041 1.00 98.50 95 GLY A C 1
ATOM 740 O O . GLY A 1 95 ? 4.151 12.324 -9.236 1.00 98.50 95 GLY A O 1
ATOM 741 N N . VAL A 1 96 ? 5.500 10.619 -9.817 1.00 98.75 96 VAL A N 1
ATOM 742 C CA . VAL A 1 96 ? 5.269 9.830 -8.597 1.00 98.75 96 VAL A CA 1
ATOM 743 C C . VAL A 1 96 ? 5.793 10.567 -7.367 1.00 98.75 96 VAL A C 1
ATOM 745 O O . VAL A 1 96 ? 5.058 10.698 -6.382 1.00 98.75 96 VAL A O 1
ATOM 748 N N . ALA A 1 97 ? 7.019 11.091 -7.416 1.00 98.69 97 ALA A N 1
ATOM 749 C CA . ALA A 1 97 ? 7.609 11.823 -6.299 1.00 98.69 97 ALA A CA 1
ATOM 750 C C . ALA A 1 97 ? 6.800 13.086 -5.948 1.00 98.69 97 ALA A C 1
ATOM 752 O O . ALA A 1 97 ? 6.441 13.298 -4.787 1.00 98.69 97 ALA A O 1
ATOM 753 N N . GLY A 1 98 ? 6.427 13.883 -6.954 1.00 98.62 98 GLY A N 1
ATOM 754 C CA . GLY A 1 98 ? 5.604 15.082 -6.786 1.00 98.62 98 GLY A CA 1
ATOM 755 C C . GLY A 1 98 ? 4.231 14.776 -6.185 1.00 98.62 98 GLY A C 1
ATOM 756 O O . GLY A 1 98 ? 3.789 15.469 -5.266 1.00 98.62 98 GLY A O 1
ATOM 757 N N . THR A 1 99 ? 3.586 13.692 -6.626 1.00 98.62 99 THR A N 1
ATOM 758 C CA . THR A 1 99 ? 2.290 13.253 -6.081 1.00 98.62 99 THR A CA 1
ATOM 759 C C . THR A 1 99 ? 2.387 12.915 -4.591 1.00 98.62 99 THR A C 1
ATOM 761 O O . THR A 1 99 ? 1.524 13.325 -3.814 1.00 98.62 99 THR A O 1
ATOM 764 N N . HIS A 1 100 ? 3.458 12.240 -4.158 1.00 98.81 100 HIS A N 1
ATOM 765 C CA . HIS A 1 100 ? 3.679 11.914 -2.744 1.00 98.81 100 HIS A CA 1
ATOM 766 C C . HIS A 1 100 ? 3.905 13.156 -1.870 1.00 98.81 100 HIS A C 1
ATOM 768 O O . HIS A 1 100 ? 3.418 13.202 -0.735 1.00 98.81 100 HIS A O 1
ATOM 774 N N . ILE A 1 101 ? 4.593 14.180 -2.386 1.00 98.81 101 ILE A N 1
ATOM 775 C CA . ILE A 1 101 ? 4.780 15.456 -1.677 1.00 98.81 101 ILE A CA 1
ATOM 776 C C . ILE A 1 101 ? 3.448 16.200 -1.530 1.00 98.81 101 ILE A C 1
ATOM 778 O O . ILE A 1 101 ? 3.109 16.644 -0.431 1.00 98.81 101 ILE A O 1
ATOM 782 N N . VAL A 1 102 ? 2.655 16.291 -2.602 1.00 98.81 102 VAL A N 1
ATOM 783 C CA . VAL A 1 102 ? 1.330 16.932 -2.552 1.00 98.81 102 VAL A CA 1
ATOM 784 C C . VAL A 1 102 ? 0.411 16.193 -1.579 1.00 98.81 102 VAL A C 1
ATOM 786 O O . VAL A 1 102 ? -0.206 16.823 -0.719 1.00 98.81 102 VAL A O 1
ATOM 789 N N . PHE A 1 103 ? 0.357 14.861 -1.656 1.00 98.81 103 PHE A N 1
ATOM 790 C CA . PHE A 1 103 ? -0.447 14.047 -0.745 1.00 98.81 103 PHE A CA 1
ATOM 791 C C . PHE A 1 103 ? -0.016 14.218 0.718 1.00 98.81 103 PHE A C 1
ATOM 793 O O . PHE A 1 103 ? -0.871 14.395 1.586 1.00 98.81 103 PHE A O 1
ATOM 800 N N . SER A 1 104 ? 1.293 14.266 0.991 1.00 98.81 104 SER A N 1
ATOM 801 C CA . SER A 1 104 ? 1.828 14.553 2.329 1.00 98.81 104 SER A CA 1
ATOM 802 C C . SER A 1 104 ? 1.294 15.881 2.878 1.00 98.81 104 SER A C 1
ATOM 804 O O . SER A 1 104 ? 0.780 15.922 3.997 1.00 98.81 104 SER A O 1
ATOM 806 N N . GLY A 1 105 ? 1.319 16.948 2.070 1.00 98.75 105 GLY A N 1
ATOM 807 C CA . GLY A 1 105 ? 0.782 18.256 2.453 1.00 98.75 105 GLY A CA 1
ATOM 808 C C . GLY A 1 105 ? -0.724 18.232 2.738 1.00 98.75 105 GLY A C 1
ATOM 809 O O . GLY A 1 105 ? -1.173 18.797 3.737 1.00 98.75 105 GLY A O 1
ATOM 810 N N . LEU A 1 106 ? -1.509 17.530 1.914 1.00 98.88 106 LEU A N 1
ATOM 811 C CA . LEU A 1 106 ? -2.951 17.367 2.133 1.00 98.88 106 LEU A CA 1
ATOM 812 C C . LEU A 1 106 ? -3.249 16.607 3.435 1.00 98.88 106 LEU A C 1
ATOM 814 O O . LEU A 1 106 ? -4.089 17.045 4.225 1.00 98.88 106 LEU A O 1
ATOM 818 N N . CYS A 1 107 ? -2.534 15.510 3.700 1.00 98.88 107 CYS A N 1
ATOM 819 C CA . CYS A 1 107 ? -2.648 14.773 4.957 1.00 98.88 107 CYS A CA 1
ATOM 820 C C . CYS A 1 107 ? -2.250 15.640 6.156 1.00 98.88 107 CYS A C 1
ATOM 822 O O . CYS A 1 107 ? -2.955 15.647 7.161 1.00 98.88 107 CYS A O 1
ATOM 824 N N . PHE A 1 108 ? -1.172 16.417 6.056 1.00 98.75 108 PHE A N 1
ATOM 825 C CA . PHE A 1 108 ? -0.744 17.317 7.127 1.00 98.75 108 PHE A CA 1
ATOM 826 C C . PHE A 1 108 ? -1.849 18.315 7.515 1.00 98.75 108 PHE A C 1
ATOM 828 O O . PHE A 1 108 ? -2.163 18.467 8.698 1.00 98.75 108 PHE A O 1
ATOM 835 N N . LEU A 1 109 ? -2.502 18.935 6.527 1.00 98.81 109 LEU A N 1
ATOM 836 C CA . LEU A 1 109 ? -3.629 19.842 6.767 1.00 98.81 109 LEU A CA 1
ATOM 837 C C . LEU A 1 109 ? -4.828 19.118 7.401 1.00 98.81 109 LEU A C 1
ATOM 839 O O . LEU A 1 109 ? -5.418 19.622 8.359 1.00 98.81 109 LEU A O 1
ATOM 843 N N . ALA A 1 110 ? -5.160 17.916 6.922 1.00 98.81 110 ALA A N 1
ATOM 844 C CA . ALA A 1 110 ? -6.233 17.104 7.493 1.00 98.81 110 ALA A CA 1
ATOM 845 C C . ALA A 1 110 ? -5.944 16.681 8.947 1.00 98.81 110 ALA A C 1
ATOM 847 O O . ALA A 1 110 ? -6.853 16.674 9.777 1.00 98.81 110 ALA A O 1
ATOM 848 N N . ALA A 1 111 ? -4.686 16.384 9.288 1.00 98.81 111 ALA A N 1
ATOM 849 C CA . ALA A 1 111 ? -4.282 16.056 10.653 1.00 98.81 111 ALA A CA 1
ATOM 850 C C . ALA A 1 111 ? -4.524 17.231 11.613 1.00 98.81 111 ALA A C 1
ATOM 852 O O . ALA A 1 111 ? -5.076 17.034 12.696 1.00 98.81 111 ALA A O 1
ATOM 853 N N . ILE A 1 112 ? -4.181 18.460 11.207 1.00 98.81 112 ILE A N 1
ATOM 854 C CA . ILE A 1 112 ? -4.457 19.668 12.002 1.00 98.81 112 ILE A CA 1
ATOM 855 C C . ILE A 1 112 ? -5.964 19.833 12.213 1.00 98.81 112 ILE A C 1
ATOM 857 O O . ILE A 1 112 ? -6.406 20.068 13.339 1.00 98.81 112 ILE A O 1
ATOM 861 N N . LEU A 1 113 ? -6.757 19.665 11.152 1.00 98.69 113 LEU A N 1
ATOM 862 C CA . LEU A 1 113 ? -8.212 19.779 11.225 1.00 98.69 113 LEU A CA 1
ATOM 863 C C . LEU A 1 113 ? -8.805 18.785 12.235 1.00 98.69 113 LEU A C 1
ATOM 865 O O . LEU A 1 113 ? -9.536 19.191 13.137 1.00 98.69 113 LEU A O 1
ATOM 869 N N . HIS A 1 114 ? -8.456 17.502 12.123 1.00 98.56 114 HIS A N 1
ATOM 870 C CA . HIS A 1 114 ? -8.955 16.456 13.021 1.00 98.56 114 HIS A CA 1
ATOM 871 C C . HIS A 1 114 ? -8.472 16.615 14.465 1.00 98.56 114 HIS A C 1
ATOM 873 O O . HIS A 1 114 ? -9.174 16.221 15.394 1.00 98.56 114 HIS A O 1
ATOM 879 N N . TRP A 1 115 ? -7.297 17.213 14.674 1.00 98.75 115 TRP A N 1
ATOM 880 C CA . TRP A 1 115 ? -6.804 17.511 16.015 1.00 98.75 115 TRP A CA 1
ATOM 881 C C . TRP A 1 115 ? -7.636 18.598 16.707 1.00 98.75 115 TRP A C 1
ATOM 883 O O . TRP A 1 115 ? -7.960 18.483 17.894 1.00 98.75 115 TRP A O 1
ATOM 893 N N . VAL A 1 116 ? -7.971 19.660 15.966 1.00 98.62 116 VAL A N 1
ATOM 894 C CA . VAL A 1 116 ? -8.757 20.797 16.467 1.00 98.62 116 VAL A CA 1
ATOM 895 C C . VAL A 1 116 ? -10.215 20.392 16.680 1.00 98.62 116 VAL A C 1
ATOM 897 O O . VAL A 1 116 ? -10.759 20.613 17.762 1.00 98.62 116 VAL A O 1
ATOM 900 N N . TYR A 1 117 ? -10.829 19.749 15.688 1.00 98.31 117 TYR A N 1
ATOM 901 C CA . TYR A 1 117 ? -12.228 19.316 15.713 1.00 98.31 117 TYR A CA 1
ATOM 902 C C . TYR A 1 117 ? -12.351 17.846 16.131 1.00 98.31 117 TYR A C 1
ATOM 904 O O . TYR A 1 117 ? -12.834 17.004 15.377 1.00 98.31 117 TYR A O 1
ATOM 912 N N . TRP A 1 118 ? -11.870 17.535 17.335 1.00 98.19 118 TRP A N 1
ATOM 913 C CA . TRP A 1 118 ? -11.829 16.168 17.860 1.00 98.19 118 TRP A CA 1
ATOM 914 C C . TRP A 1 118 ? -13.174 15.694 18.444 1.00 98.19 118 TRP A C 1
ATOM 916 O O . TRP A 1 118 ? -13.499 14.512 18.339 1.00 98.19 118 TRP A O 1
ATOM 926 N N . ASP A 1 119 ? -13.965 16.605 19.023 1.00 97.56 119 ASP A N 1
ATOM 927 C CA . ASP A 1 119 ? -15.235 16.307 19.703 1.00 97.56 119 ASP A CA 1
ATOM 928 C C . ASP A 1 119 ? -16.409 16.253 18.712 1.00 97.56 119 ASP A C 1
ATOM 930 O O . ASP A 1 119 ? -17.246 17.152 18.623 1.00 97.56 119 ASP A O 1
ATOM 934 N N . LEU A 1 120 ? -16.412 15.211 17.879 1.00 97.25 120 LEU A N 1
ATOM 935 C CA . LEU A 1 120 ? -17.464 14.960 16.898 1.00 97.25 120 LEU A CA 1
ATOM 936 C C . LEU A 1 120 ? -18.468 13.940 17.433 1.00 97.25 120 LEU A C 1
ATOM 938 O O . LEU A 1 120 ? -18.084 12.891 17.950 1.00 97.25 120 LEU A O 1
ATOM 942 N N . ALA A 1 121 ? -19.759 14.189 17.192 1.00 96.12 121 ALA A N 1
ATOM 943 C CA . ALA A 1 121 ? -20.848 13.309 17.627 1.00 96.12 121 ALA A CA 1
ATOM 944 C C . ALA A 1 121 ? -20.678 11.848 17.163 1.00 96.12 121 ALA A C 1
ATOM 946 O O . ALA A 1 121 ? -21.027 10.932 17.895 1.00 96.12 121 ALA A O 1
ATOM 947 N N . ILE A 1 122 ? -20.067 11.619 15.992 1.00 96.94 122 ILE A N 1
ATOM 948 C CA . ILE A 1 122 ? -19.793 10.273 15.456 1.00 96.94 122 ILE A CA 1
ATOM 949 C C . ILE A 1 122 ? -18.898 9.414 16.364 1.00 96.94 122 ILE A C 1
ATOM 951 O O . ILE A 1 122 ? -18.943 8.188 16.284 1.00 96.94 122 ILE A O 1
ATOM 955 N N . PHE A 1 123 ? -18.077 10.034 17.216 1.00 96.50 123 PHE A N 1
ATOM 956 C CA . PHE A 1 123 ? -17.204 9.315 18.141 1.00 96.50 123 PHE A CA 1
ATOM 957 C C . PHE A 1 123 ? -17.874 9.000 19.477 1.00 96.50 123 PHE A C 1
ATOM 959 O O . PHE A 1 123 ? -17.297 8.248 20.259 1.00 96.50 123 PHE A O 1
ATOM 966 N N . SER A 1 124 ? -19.063 9.542 19.748 1.00 95.50 124 SER A N 1
ATOM 967 C CA . SER A 1 124 ? -19.777 9.371 21.012 1.00 95.50 124 SER A CA 1
ATOM 968 C C . SER A 1 124 ? -20.854 8.289 20.904 1.00 95.50 124 SER A C 1
ATOM 970 O O . SER A 1 124 ? -21.582 8.215 19.920 1.00 95.50 124 SER A O 1
ATOM 972 N N . ASP A 1 125 ? -20.976 7.430 21.919 1.00 94.44 125 ASP A N 1
ATOM 973 C CA . ASP A 1 125 ? -22.118 6.515 22.042 1.00 94.44 125 ASP A CA 1
ATOM 974 C C . ASP A 1 125 ? -23.324 7.283 22.589 1.00 94.44 125 ASP A C 1
ATOM 976 O O . ASP A 1 125 ? -23.324 7.654 23.765 1.00 94.44 125 ASP A O 1
ATOM 980 N N . ASP A 1 126 ? -24.370 7.446 21.776 1.00 92.25 126 ASP A N 1
ATOM 981 C CA . ASP A 1 126 ? -25.616 8.153 22.118 1.00 92.25 126 ASP A CA 1
ATOM 982 C C . ASP A 1 126 ? -26.229 7.734 23.463 1.00 92.25 126 ASP A C 1
ATOM 984 O O . ASP A 1 126 ? -26.887 8.527 24.136 1.00 92.25 126 ASP A O 1
ATOM 988 N N . ARG A 1 127 ? -26.014 6.485 23.895 1.00 95.62 127 ARG A N 1
ATOM 989 C CA . ARG A 1 127 ? -26.568 5.967 25.157 1.00 95.62 127 ARG A CA 1
ATOM 990 C C . ARG A 1 127 ? -25.795 6.433 26.384 1.00 95.62 127 ARG A C 1
ATOM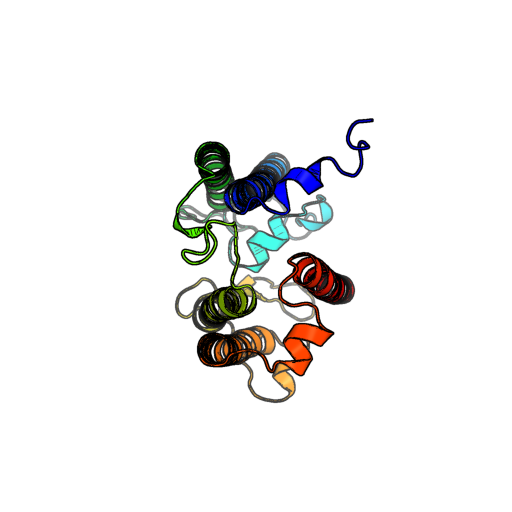 992 O O . ARG A 1 127 ? -26.338 6.409 27.486 1.00 95.62 127 ARG A O 1
ATOM 999 N N . THR A 1 128 ? -24.516 6.765 26.226 1.00 95.31 128 THR A N 1
ATOM 1000 C CA . THR A 1 128 ? -23.612 7.057 27.353 1.00 95.31 128 THR A CA 1
ATOM 1001 C C . THR A 1 128 ? -22.954 8.430 27.277 1.00 95.31 128 THR A C 1
ATOM 1003 O O . THR A 1 128 ? -22.420 8.883 28.289 1.00 95.31 128 THR A O 1
ATOM 1006 N N . GLY A 1 129 ? -22.966 9.075 26.109 1.00 93.44 129 GLY A N 1
ATOM 1007 C CA . GLY A 1 129 ? -22.252 10.321 25.839 1.00 93.44 129 GLY A CA 1
ATOM 1008 C C . GLY A 1 129 ? -20.727 10.189 25.897 1.00 93.44 129 GLY A C 1
ATOM 1009 O O . GLY A 1 129 ? -20.041 11.198 26.034 1.00 93.44 129 GLY A O 1
ATOM 1010 N N . LYS A 1 130 ? -20.185 8.963 25.869 1.00 94.38 130 LYS A N 1
ATOM 1011 C CA . LYS A 1 130 ? -18.743 8.695 25.976 1.00 94.38 130 LYS A CA 1
ATOM 1012 C C . LYS A 1 130 ? -18.151 8.275 24.634 1.00 94.38 130 LYS A C 1
ATOM 1014 O O . LYS A 1 130 ? -18.852 7.615 23.863 1.00 94.38 130 LYS A O 1
ATOM 1019 N N . PRO A 1 131 ? -16.851 8.541 24.404 1.00 95.00 131 PRO A N 1
ATOM 1020 C CA . PRO A 1 131 ? -16.148 8.026 23.241 1.00 95.00 131 PRO A CA 1
ATOM 1021 C C . PRO A 1 131 ? -16.263 6.502 23.122 1.00 95.00 131 PRO A C 1
ATOM 1023 O O . PRO A 1 131 ? -16.037 5.785 24.101 1.00 95.00 131 PRO A O 1
ATOM 1026 N N . SER A 1 132 ? -16.606 6.001 21.937 1.00 95.25 132 SER A N 1
ATOM 1027 C CA . SER A 1 132 ? -16.755 4.567 21.684 1.00 95.25 132 SER A CA 1
ATOM 1028 C C . SER A 1 132 ? -16.439 4.217 20.234 1.00 95.25 132 SER A C 1
ATOM 1030 O O . SER A 1 132 ? -16.835 4.919 19.308 1.00 95.25 132 SER A O 1
ATOM 1032 N N . LEU A 1 133 ? -15.738 3.100 20.030 1.00 96.69 133 LEU A N 1
ATOM 1033 C CA . LEU A 1 133 ? -15.405 2.568 18.710 1.00 96.69 133 LEU A CA 1
ATOM 1034 C C . LEU A 1 133 ? -15.878 1.117 18.614 1.00 96.69 133 LEU A C 1
ATOM 1036 O O . LEU A 1 133 ? -15.439 0.253 19.374 1.00 96.69 133 LEU A O 1
ATOM 1040 N N . ASP A 1 134 ? -16.746 0.824 17.645 1.00 97.56 134 ASP A N 1
ATOM 1041 C CA . ASP A 1 134 ? -17.185 -0.543 17.345 1.00 97.56 134 ASP A CA 1
ATOM 1042 C C . ASP A 1 134 ? -16.108 -1.278 16.525 1.00 97.56 134 ASP A C 1
ATOM 1044 O O . ASP A 1 134 ? -16.261 -1.506 15.322 1.00 97.56 134 ASP A O 1
ATOM 1048 N N . LEU A 1 135 ? -14.991 -1.618 17.182 1.00 98.06 135 LEU A N 1
ATOM 1049 C CA . LEU A 1 135 ? -13.789 -2.190 16.558 1.00 98.06 135 LEU A CA 1
ATOM 1050 C C . LEU A 1 135 ? -14.074 -3.402 15.646 1.00 98.06 135 LEU A C 1
ATOM 1052 O O . LEU A 1 135 ? -13.534 -3.428 14.541 1.00 98.06 135 LEU A O 1
ATOM 1056 N N . PRO A 1 136 ? -14.943 -4.373 16.011 1.00 98.38 136 PRO A N 1
ATOM 1057 C CA . PRO A 1 136 ? -15.267 -5.491 15.121 1.00 98.38 136 PRO A CA 1
ATOM 1058 C C . PRO A 1 136 ? -15.908 -5.061 13.797 1.00 98.38 136 PRO A C 1
ATOM 1060 O O . PRO A 1 136 ? -15.627 -5.650 12.755 1.00 98.38 136 PRO A O 1
ATOM 1063 N N . LYS A 1 137 ? -16.754 -4.025 13.821 1.00 98.38 137 LYS A N 1
ATOM 1064 C CA . LYS A 1 137 ? -17.393 -3.504 12.609 1.00 98.38 137 LYS A CA 1
ATOM 1065 C C . LYS A 1 137 ? -16.406 -2.698 11.773 1.00 98.38 137 LYS A C 1
ATOM 1067 O O . LYS A 1 137 ? -16.355 -2.889 10.564 1.00 98.38 137 LYS A O 1
ATOM 1072 N N . ILE A 1 138 ? -15.586 -1.859 12.414 1.00 98.56 138 ILE A N 1
ATOM 1073 C CA . ILE A 1 138 ? -14.503 -1.113 11.752 1.00 98.56 138 ILE A CA 1
ATOM 1074 C C . ILE A 1 138 ? -13.547 -2.080 11.037 1.00 98.56 138 ILE A C 1
ATOM 1076 O O . ILE A 1 138 ? -13.178 -1.839 9.890 1.00 98.56 138 ILE A O 1
ATOM 1080 N N . PHE A 1 139 ? -13.207 -3.209 11.669 1.00 98.69 139 PHE A N 1
ATOM 1081 C CA . PHE A 1 139 ? -12.428 -4.272 11.034 1.00 98.69 139 PHE A CA 1
ATOM 1082 C C . PHE A 1 139 ? -13.103 -4.805 9.763 1.00 98.69 139 PHE A C 1
ATOM 1084 O O . PHE A 1 139 ? -12.446 -4.893 8.731 1.00 98.69 139 PHE A O 1
ATOM 1091 N N . GLY A 1 140 ? -14.408 -5.094 9.803 1.00 98.62 140 GLY A N 1
ATOM 1092 C CA . GLY A 1 140 ? -15.162 -5.524 8.619 1.00 98.62 140 GLY A CA 1
ATOM 1093 C C . GLY A 1 140 ? -15.140 -4.503 7.476 1.00 98.62 140 GLY A C 1
ATOM 1094 O O . GLY A 1 140 ? -14.932 -4.888 6.327 1.00 98.62 140 GLY A O 1
ATOM 1095 N N . ILE A 1 141 ? -15.277 -3.205 7.786 1.00 98.81 141 ILE A N 1
ATOM 1096 C CA . ILE A 1 141 ? -15.184 -2.115 6.796 1.00 98.81 141 ILE A CA 1
ATOM 1097 C C . ILE A 1 141 ? -13.795 -2.103 6.147 1.00 98.81 141 ILE A C 1
ATOM 1099 O O . ILE A 1 141 ? -13.684 -2.154 4.923 1.00 98.81 141 ILE A O 1
ATOM 1103 N N . HIS A 1 142 ? -12.731 -2.058 6.953 1.00 98.81 142 HIS A N 1
ATOM 1104 C CA . HIS A 1 142 ? -11.366 -1.992 6.433 1.00 98.81 142 HIS A CA 1
ATOM 1105 C C . HIS A 1 142 ? -10.968 -3.259 5.671 1.00 98.81 142 HIS A C 1
ATOM 1107 O O . HIS A 1 142 ? -10.323 -3.152 4.632 1.00 98.81 142 HIS A O 1
ATOM 1113 N N . LEU A 1 143 ? -11.386 -4.443 6.131 1.00 98.81 143 LEU A N 1
ATOM 1114 C CA . LEU A 1 143 ? -11.123 -5.707 5.442 1.00 98.81 143 LEU A CA 1
ATOM 1115 C C . LEU A 1 143 ? -11.834 -5.772 4.086 1.00 98.81 143 LEU A C 1
ATOM 1117 O O . LEU A 1 143 ? -11.228 -6.193 3.104 1.00 98.81 143 LEU A O 1
ATOM 1121 N N . PHE A 1 144 ? -13.087 -5.315 4.012 1.00 98.88 144 PHE A N 1
ATOM 1122 C CA . PHE A 1 144 ? -13.816 -5.231 2.747 1.00 98.88 144 PHE A CA 1
ATOM 1123 C C . PHE A 1 144 ? -13.090 -4.319 1.749 1.00 98.88 144 PHE A C 1
ATOM 1125 O O . PHE A 1 144 ? -12.832 -4.727 0.618 1.00 98.88 144 PHE A O 1
ATOM 1132 N N . LEU A 1 145 ? -12.702 -3.113 2.180 1.00 98.81 145 LEU A N 1
ATOM 1133 C CA . LEU A 1 145 ? -11.969 -2.160 1.340 1.00 98.81 145 LEU A CA 1
ATOM 1134 C C . LEU A 1 145 ? -10.599 -2.706 0.910 1.00 98.81 145 LEU A C 1
ATOM 1136 O O . LEU A 1 145 ? -10.235 -2.584 -0.259 1.00 98.81 145 LEU A O 1
ATOM 1140 N N . ALA A 1 146 ? -9.869 -3.359 1.819 1.00 98.81 146 ALA A N 1
ATOM 1141 C CA . ALA A 1 146 ? -8.605 -4.021 1.506 1.00 98.81 146 ALA A CA 1
ATOM 1142 C C . ALA A 1 146 ? -8.792 -5.154 0.482 1.00 98.81 146 ALA A C 1
ATOM 1144 O O . ALA A 1 146 ? -7.984 -5.284 -0.435 1.00 98.81 146 ALA A O 1
ATOM 1145 N N . GLY A 1 147 ? -9.877 -5.929 0.586 1.00 98.81 147 GLY A N 1
ATOM 1146 C CA . GLY A 1 147 ? -10.236 -6.962 -0.385 1.00 98.81 147 GLY A CA 1
ATOM 1147 C C . GLY A 1 147 ? -10.516 -6.393 -1.779 1.00 98.81 147 GLY A C 1
ATOM 1148 O O . GLY A 1 147 ? -9.962 -6.887 -2.760 1.00 98.81 147 GLY A O 1
ATOM 1149 N N . VAL A 1 148 ? -11.301 -5.311 -1.868 1.00 98.88 148 VAL A N 1
ATOM 1150 C CA . VAL A 1 148 ? -11.578 -4.608 -3.138 1.00 98.88 148 VAL A CA 1
ATOM 1151 C C . VAL A 1 148 ? -10.291 -4.069 -3.762 1.00 98.88 148 VAL A C 1
ATOM 1153 O O . VAL A 1 148 ? -10.055 -4.281 -4.952 1.00 98.88 148 VAL A O 1
ATOM 1156 N N . ALA A 1 149 ? -9.438 -3.415 -2.971 1.00 98.81 149 ALA A N 1
ATOM 1157 C CA . ALA A 1 149 ? -8.166 -2.880 -3.450 1.00 98.81 149 ALA A CA 1
ATOM 1158 C C . ALA A 1 149 ? -7.214 -3.993 -3.925 1.00 98.81 149 ALA A C 1
ATOM 1160 O O . ALA A 1 149 ? -6.634 -3.884 -5.004 1.00 98.81 149 ALA A O 1
ATOM 1161 N N . CYS A 1 150 ? -7.096 -5.083 -3.160 1.00 98.88 150 CYS A N 1
ATOM 1162 C CA . CYS A 1 150 ? -6.266 -6.240 -3.503 1.00 98.88 150 CYS A CA 1
ATOM 1163 C C . CYS A 1 150 ? -6.736 -6.906 -4.805 1.00 98.88 150 CYS A C 1
ATOM 1165 O O . CYS A 1 150 ? -5.931 -7.120 -5.713 1.00 98.88 150 CYS A O 1
ATOM 1167 N N . PHE A 1 151 ? -8.047 -7.145 -4.935 1.00 98.81 151 PHE A N 1
ATOM 1168 C CA . PHE A 1 151 ? -8.639 -7.693 -6.153 1.00 98.81 151 PHE A CA 1
ATOM 1169 C C . PHE A 1 151 ? -8.369 -6.785 -7.352 1.00 98.81 151 PHE A C 1
ATOM 1171 O O . PHE A 1 151 ? -7.891 -7.258 -8.378 1.00 98.81 151 PHE A O 1
ATOM 1178 N N . GLY A 1 152 ? -8.640 -5.482 -7.222 1.00 98.75 152 GLY A N 1
ATOM 1179 C CA . GLY A 1 152 ? -8.444 -4.522 -8.305 1.00 98.75 152 GLY A CA 1
ATOM 1180 C C . GLY A 1 152 ? -6.986 -4.439 -8.758 1.00 98.75 152 GLY A C 1
ATOM 1181 O O . GLY A 1 152 ? -6.714 -4.453 -9.957 1.00 98.75 152 GLY A O 1
ATOM 1182 N N . PHE A 1 153 ? -6.039 -4.433 -7.818 1.00 98.81 153 PHE A N 1
ATOM 1183 C CA . PHE A 1 153 ? -4.613 -4.444 -8.141 1.00 98.81 153 PHE A CA 1
ATOM 1184 C C . PHE A 1 153 ? -4.221 -5.693 -8.947 1.00 98.81 153 PHE A C 1
ATOM 1186 O O . PHE A 1 153 ? -3.613 -5.569 -10.010 1.00 98.81 153 PHE A O 1
ATOM 1193 N N . GLY A 1 154 ? -4.630 -6.886 -8.506 1.00 98.62 154 GLY A N 1
ATOM 1194 C CA . GLY A 1 154 ? -4.358 -8.129 -9.234 1.00 98.62 154 GLY A CA 1
ATOM 1195 C C . GLY A 1 154 ? -5.047 -8.196 -10.597 1.00 98.62 154 GLY A C 1
ATOM 1196 O O . GLY A 1 154 ? -4.409 -8.508 -11.598 1.00 98.62 154 GLY A O 1
ATOM 1197 N N . ALA A 1 155 ? -6.343 -7.884 -10.642 1.00 98.62 155 ALA A N 1
ATOM 1198 C CA . ALA A 1 155 ? -7.188 -8.047 -11.821 1.00 98.62 155 ALA A CA 1
ATOM 1199 C C . ALA A 1 155 ? -6.911 -7.021 -12.926 1.00 98.62 155 ALA A C 1
ATOM 1201 O O . ALA A 1 155 ? -7.114 -7.347 -14.097 1.00 98.62 155 ALA A O 1
ATOM 1202 N N . PHE A 1 156 ? -6.470 -5.809 -12.572 1.00 98.75 156 PHE A N 1
ATOM 1203 C CA . PHE A 1 156 ? -6.303 -4.703 -13.519 1.00 98.75 156 PHE A CA 1
ATOM 1204 C C . PHE A 1 156 ? -4.854 -4.248 -13.684 1.00 98.75 156 PHE A C 1
ATOM 1206 O O . PHE A 1 156 ? -4.394 -4.125 -14.819 1.00 98.75 156 PHE A O 1
ATOM 1213 N N . HIS A 1 157 ? -4.141 -3.988 -12.581 1.00 98.75 157 HIS A N 1
ATOM 1214 C CA . HIS A 1 157 ? -2.776 -3.449 -12.638 1.00 98.75 157 HIS A CA 1
ATOM 1215 C C . HIS A 1 157 ? -1.775 -4.519 -13.064 1.00 98.75 157 HIS A C 1
ATOM 1217 O O . HIS A 1 157 ? -1.070 -4.330 -14.050 1.00 98.75 157 HIS A O 1
ATOM 1223 N N . VAL A 1 158 ? -1.737 -5.652 -12.353 1.00 98.75 158 VAL A N 1
ATOM 1224 C CA . VAL A 1 158 ? -0.748 -6.727 -12.573 1.00 98.75 158 VAL A CA 1
ATOM 1225 C C . VAL A 1 158 ? -0.968 -7.446 -13.906 1.00 98.75 158 VAL A C 1
ATOM 1227 O O . VAL A 1 158 ? -0.014 -7.735 -14.627 1.00 98.75 158 VAL A O 1
ATOM 1230 N N . THR A 1 159 ? -2.224 -7.707 -14.265 1.00 98.69 159 THR A N 1
ATOM 1231 C CA . THR A 1 159 ? -2.582 -8.373 -15.530 1.00 98.69 159 THR A CA 1
ATOM 1232 C C . THR A 1 159 ? -2.332 -7.508 -16.759 1.00 98.69 159 THR A C 1
ATOM 1234 O O . THR A 1 159 ? -2.393 -8.014 -17.874 1.00 98.69 159 THR A O 1
ATOM 1237 N N . GLY A 1 160 ? -2.095 -6.206 -16.581 1.00 98.44 160 GLY A N 1
ATOM 1238 C CA . GLY A 1 160 ? -2.019 -5.249 -17.678 1.00 98.44 160 GLY A CA 1
ATOM 1239 C C . GLY A 1 160 ? -3.364 -4.969 -18.360 1.00 98.44 160 GLY A C 1
ATOM 1240 O O . GLY A 1 160 ? -3.391 -4.304 -19.391 1.00 98.44 160 GLY A O 1
ATOM 1241 N N . LEU A 1 161 ? -4.489 -5.455 -17.812 1.00 98.25 161 LEU A N 1
ATOM 1242 C CA . LEU A 1 161 ? -5.819 -5.219 -18.387 1.00 98.25 161 LEU A CA 1
ATOM 1243 C C . LEU A 1 161 ? -6.194 -3.729 -18.365 1.00 98.25 161 LEU A C 1
ATOM 1245 O O . LEU A 1 161 ? -6.824 -3.233 -19.297 1.00 98.25 161 LEU A O 1
ATOM 1249 N N . TYR A 1 162 ? -5.825 -3.024 -17.294 1.00 97.81 162 TYR A N 1
ATOM 1250 C CA . TYR A 1 162 ? -6.038 -1.579 -17.153 1.00 97.81 162 TYR A CA 1
ATOM 1251 C C . TYR A 1 162 ? -4.900 -0.917 -16.354 1.00 97.81 162 TYR A C 1
ATOM 1253 O O . TYR A 1 162 ? -5.101 0.026 -15.593 1.00 97.81 162 TYR A O 1
ATOM 1261 N N . GLY A 1 163 ? -3.685 -1.442 -16.504 1.00 97.50 163 GLY A N 1
ATOM 1262 C CA . GLY A 1 163 ? -2.467 -0.923 -15.891 1.00 97.50 163 GLY A CA 1
ATOM 1263 C C . GLY A 1 163 ? -1.228 -1.365 -16.671 1.00 97.50 163 GLY A C 1
ATOM 1264 O O . GLY A 1 163 ? -1.362 -2.024 -17.701 1.00 97.50 163 GLY A O 1
ATOM 1265 N N . PRO A 1 164 ? -0.020 -1.002 -16.216 1.00 97.88 164 PRO A N 1
ATOM 1266 C CA . PRO A 1 164 ? 1.213 -1.280 -16.949 1.00 97.88 164 PRO A CA 1
ATOM 1267 C C . PRO A 1 164 ? 1.694 -2.734 -16.821 1.00 97.88 164 PRO A C 1
ATOM 1269 O O . PRO A 1 164 ? 2.569 -3.152 -17.575 1.00 97.88 164 PRO A O 1
ATOM 1272 N N . GLY A 1 165 ? 1.151 -3.515 -15.883 1.00 98.69 165 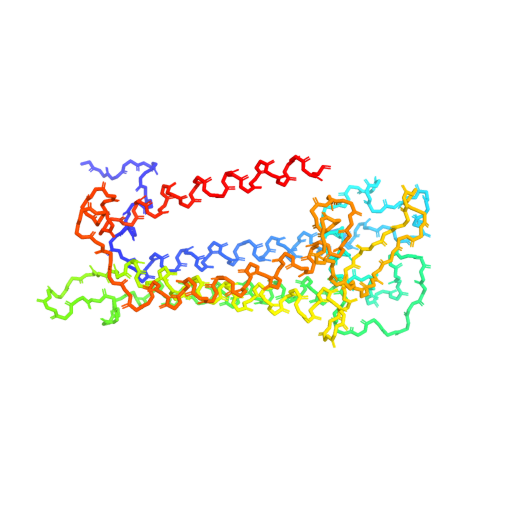GLY A N 1
ATOM 1273 C CA . GLY A 1 165 ? 1.728 -4.793 -15.480 1.00 98.69 165 GLY A CA 1
ATOM 1274 C C . GLY A 1 165 ? 2.805 -4.620 -14.409 1.00 98.69 165 GLY A C 1
ATOM 1275 O O . GLY A 1 165 ? 2.774 -3.673 -13.617 1.00 98.69 165 GLY A O 1
ATOM 1276 N N . ILE A 1 166 ? 3.748 -5.558 -14.360 1.00 98.81 166 ILE A N 1
ATOM 1277 C CA . ILE A 1 166 ? 4.855 -5.566 -13.392 1.00 98.81 166 ILE A CA 1
ATOM 1278 C C . ILE A 1 166 ? 6.176 -5.922 -14.073 1.00 98.81 166 ILE A C 1
ATOM 1280 O O . ILE A 1 166 ? 6.195 -6.417 -15.201 1.00 98.81 166 ILE A O 1
ATOM 1284 N N . TRP A 1 167 ? 7.290 -5.679 -13.386 1.00 98.69 167 TRP A N 1
ATOM 1285 C CA . TRP A 1 167 ? 8.609 -6.104 -13.849 1.00 98.69 167 TRP A CA 1
ATOM 1286 C C . TRP A 1 167 ? 8.748 -7.630 -13.862 1.00 98.69 167 TRP A C 1
ATOM 1288 O O . TRP A 1 167 ? 8.456 -8.300 -12.871 1.00 98.69 167 TRP A O 1
ATOM 1298 N N . VAL A 1 168 ? 9.253 -8.169 -14.968 1.00 98.44 168 VAL A N 1
ATOM 1299 C CA . VAL A 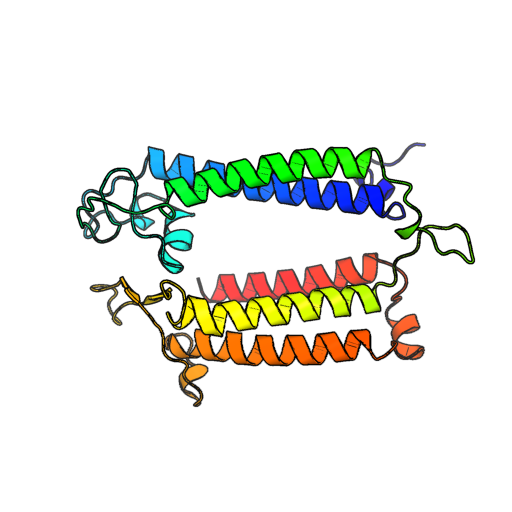1 168 ? 9.606 -9.581 -15.146 1.00 98.44 168 VAL A CA 1
ATOM 1300 C C . VAL A 1 168 ? 10.912 -9.651 -15.936 1.00 98.44 168 VAL A C 1
ATOM 1302 O O . VAL A 1 168 ? 11.187 -8.784 -16.763 1.00 98.44 168 VAL A O 1
ATOM 1305 N N . SER A 1 169 ? 11.717 -10.684 -15.699 1.00 98.25 169 SER A N 1
ATOM 1306 C CA . SER A 1 169 ? 12.968 -10.914 -16.425 1.00 98.25 169 SER A CA 1
ATOM 1307 C C . SER A 1 169 ? 13.125 -12.378 -16.820 1.00 98.25 169 SER A C 1
ATOM 1309 O O . SER A 1 169 ? 12.377 -13.241 -16.356 1.00 98.25 169 SER A O 1
ATOM 1311 N N . ASP A 1 170 ? 14.098 -12.653 -17.681 1.00 97.75 170 ASP A N 1
ATOM 1312 C CA . ASP A 1 170 ? 14.580 -14.009 -17.919 1.00 97.75 170 ASP A CA 1
ATOM 1313 C C . ASP A 1 170 ? 15.356 -14.547 -16.696 1.00 97.75 170 ASP A C 1
ATOM 1315 O O . ASP A 1 170 ? 15.766 -13.765 -15.830 1.00 97.75 170 ASP A O 1
ATOM 1319 N N . PRO A 1 171 ? 15.605 -15.869 -16.620 1.00 98.19 171 PRO A N 1
ATOM 1320 C CA . PRO A 1 171 ? 16.282 -16.486 -15.476 1.00 98.19 171 PRO A CA 1
ATOM 1321 C C . PRO A 1 171 ? 17.697 -15.967 -15.181 1.00 98.19 171 PRO A C 1
ATOM 1323 O O . PRO A 1 171 ? 18.208 -16.211 -14.090 1.00 98.19 171 PRO A O 1
ATOM 1326 N N . TYR A 1 172 ? 18.337 -15.276 -16.128 1.00 97.94 172 TYR A N 1
ATOM 1327 C CA . TYR A 1 172 ? 19.681 -14.715 -15.983 1.00 97.94 172 TYR A CA 1
ATOM 1328 C C . TYR A 1 172 ? 19.679 -13.195 -15.781 1.00 97.94 172 TYR A C 1
ATOM 1330 O O . TYR A 1 172 ? 20.748 -12.607 -15.625 1.00 97.94 172 TYR A O 1
ATOM 1338 N N . GLY A 1 173 ? 18.509 -12.547 -15.755 1.00 96.88 173 GLY A N 1
ATOM 1339 C CA . GLY A 1 173 ? 18.407 -11.118 -15.471 1.00 96.88 173 GLY A CA 1
ATOM 1340 C C . GLY A 1 173 ? 18.875 -10.201 -16.608 1.00 96.88 173 GLY A C 1
ATOM 1341 O O . GLY A 1 173 ? 19.252 -9.067 -16.331 1.00 96.88 173 GLY A O 1
ATOM 1342 N N . LEU A 1 174 ? 18.872 -10.662 -17.862 1.00 96.94 174 LEU A N 1
ATOM 1343 C CA . LEU A 1 174 ? 19.473 -9.948 -19.000 1.00 96.94 174 LEU A CA 1
ATOM 1344 C C . LEU A 1 174 ? 18.480 -9.087 -19.797 1.00 96.94 174 LEU A C 1
ATOM 1346 O O . LEU A 1 174 ? 18.875 -8.132 -20.459 1.00 96.94 174 LEU A O 1
ATOM 1350 N N . THR A 1 175 ? 17.195 -9.430 -19.766 1.00 96.81 175 THR A N 1
ATOM 1351 C CA . THR A 1 175 ? 16.141 -8.884 -20.642 1.00 96.81 175 THR A CA 1
ATOM 1352 C C . THR A 1 175 ? 14.915 -8.414 -19.859 1.00 96.81 175 THR A C 1
ATOM 1354 O O . THR A 1 175 ? 13.778 -8.478 -20.333 1.00 96.81 175 THR A O 1
ATOM 1357 N N . GLY A 1 176 ? 15.154 -7.935 -18.638 1.00 97.50 176 GLY A N 1
ATOM 1358 C CA . GLY A 1 176 ? 14.112 -7.462 -17.739 1.00 97.50 176 GLY A CA 1
ATOM 1359 C C . GLY A 1 176 ? 13.329 -6.280 -18.306 1.00 97.50 176 GLY A C 1
ATOM 1360 O O . GLY A 1 176 ? 13.898 -5.360 -18.894 1.00 97.50 176 GLY A O 1
ATOM 1361 N N . LYS A 1 177 ? 12.008 -6.321 -18.139 1.00 97.81 177 LYS A N 1
ATOM 1362 C CA . LYS A 1 177 ? 11.091 -5.260 -18.560 1.00 97.81 177 LYS A CA 1
ATOM 1363 C C . LYS A 1 177 ? 9.770 -5.344 -17.810 1.00 97.81 177 LYS A C 1
ATOM 1365 O O . LYS A 1 177 ? 9.410 -6.377 -17.246 1.00 97.81 177 LYS A O 1
ATOM 1370 N N . VAL A 1 178 ? 9.006 -4.263 -17.869 1.00 98.25 178 VAL A N 1
ATOM 1371 C CA . VAL A 1 178 ? 7.610 -4.254 -17.429 1.00 98.25 178 VAL A CA 1
ATOM 1372 C C . VAL A 1 178 ? 6.749 -4.966 -18.471 1.00 98.25 178 VAL A C 1
ATOM 1374 O O . VAL A 1 178 ? 6.885 -4.717 -19.671 1.00 98.25 178 VAL A O 1
ATOM 1377 N N . GLN A 1 179 ? 5.872 -5.866 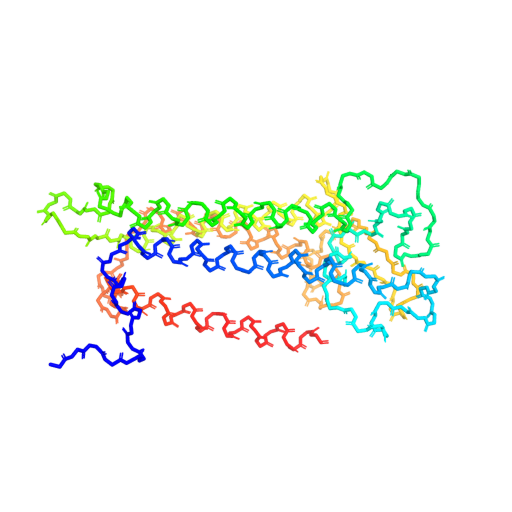-18.028 1.00 98.25 179 GLN A N 1
ATOM 1378 C CA . GLN A 1 179 ? 4.902 -6.525 -18.896 1.00 98.25 179 GLN A CA 1
ATOM 1379 C C . GLN A 1 179 ? 3.642 -6.970 -18.148 1.00 98.25 179 GLN A C 1
ATOM 1381 O O . GLN A 1 179 ? 3.641 -7.168 -16.931 1.00 98.25 179 GLN A O 1
ATOM 1386 N N . ALA A 1 180 ? 2.573 -7.172 -18.916 1.00 98.62 180 ALA A N 1
ATOM 1387 C CA . ALA A 1 180 ? 1.356 -7.835 -18.470 1.00 98.62 180 ALA A CA 1
ATOM 1388 C C . ALA A 1 180 ? 1.643 -9.276 -18.018 1.00 98.62 180 ALA A C 1
ATOM 1390 O O . ALA A 1 180 ? 2.404 -10.000 -18.667 1.00 98.62 180 ALA A O 1
ATOM 1391 N N . VAL A 1 181 ? 1.006 -9.706 -16.927 1.00 98.56 181 VAL A N 1
ATOM 1392 C CA . VAL A 1 181 ? 1.180 -11.052 -16.365 1.00 98.56 181 VAL A CA 1
ATOM 1393 C C . VAL A 1 181 ? -0.146 -11.805 -16.344 1.00 98.56 181 VAL A C 1
ATOM 1395 O O . VAL A 1 181 ? -1.085 -11.430 -15.644 1.00 98.56 181 VAL A O 1
ATOM 1398 N N . ASN A 1 182 ? -0.210 -12.919 -17.074 1.00 98.44 182 ASN A N 1
ATOM 1399 C CA . ASN A 1 182 ? -1.365 -13.811 -17.024 1.00 98.44 182 ASN A CA 1
ATOM 1400 C C . ASN A 1 182 ? -1.384 -14.594 -15.700 1.00 98.44 182 ASN A C 1
ATOM 1402 O O . ASN A 1 182 ? -0.346 -15.136 -15.310 1.00 98.44 182 ASN A O 1
ATOM 1406 N N . PRO A 1 183 ? -2.538 -14.698 -15.016 1.00 98.62 183 PRO A N 1
ATOM 1407 C CA . PRO A 1 183 ? -2.632 -15.444 -13.769 1.00 98.62 183 PRO A CA 1
ATOM 1408 C C . PRO A 1 183 ? -2.437 -16.946 -13.996 1.00 98.62 183 PRO A C 1
ATOM 1410 O O . PRO A 1 183 ? -3.009 -17.524 -14.922 1.00 98.62 183 PRO A O 1
ATOM 1413 N N . ALA A 1 184 ? -1.668 -17.576 -13.108 1.00 98.56 184 ALA A N 1
ATOM 1414 C CA . ALA A 1 184 ? -1.484 -19.023 -13.056 1.00 98.56 184 ALA A CA 1
ATOM 1415 C C . ALA A 1 184 ? -2.337 -19.610 -11.925 1.00 98.56 184 ALA A C 1
ATOM 1417 O O . ALA A 1 184 ? -2.209 -19.201 -10.769 1.00 98.56 184 ALA A O 1
ATOM 1418 N N . TRP A 1 185 ? -3.227 -20.542 -12.266 1.00 98.50 185 TRP A N 1
ATOM 1419 C CA . TRP A 1 185 ? -4.200 -21.124 -11.330 1.00 98.50 185 TRP A CA 1
ATOM 1420 C C . TRP A 1 185 ? -3.848 -22.549 -10.890 1.00 98.50 185 TRP A C 1
ATOM 1422 O O . TRP A 1 185 ? -4.491 -23.072 -9.980 1.00 98.50 185 TRP A O 1
ATOM 1432 N N . GLY A 1 186 ? -2.872 -23.189 -11.541 1.00 98.38 186 GLY A N 1
ATOM 1433 C CA . GLY A 1 186 ? -2.373 -24.497 -11.144 1.00 98.38 186 GLY A CA 1
ATOM 1434 C C . GLY A 1 186 ? -1.370 -24.415 -9.992 1.00 98.38 186 GLY A C 1
ATOM 1435 O O . GLY A 1 186 ? -1.190 -23.377 -9.352 1.00 98.38 186 GLY A O 1
ATOM 1436 N N . ALA A 1 187 ? -0.703 -25.537 -9.720 1.00 98.38 187 ALA A N 1
ATOM 1437 C CA . ALA A 1 187 ? 0.288 -25.629 -8.648 1.00 98.38 187 ALA A CA 1
ATOM 1438 C C . ALA A 1 187 ? 1.497 -24.704 -8.881 1.00 98.38 187 ALA A C 1
ATOM 1440 O O . ALA A 1 187 ? 2.101 -24.222 -7.926 1.00 98.38 187 ALA A O 1
ATOM 1441 N N . GLU A 1 188 ? 1.812 -24.406 -10.140 1.00 97.88 188 GLU A N 1
ATOM 1442 C CA . GLU A 1 188 ? 2.855 -23.465 -10.541 1.00 97.88 188 GLU A CA 1
ATOM 1443 C C . GLU A 1 188 ? 2.600 -22.033 -10.047 1.00 97.88 188 GLU A C 1
ATOM 1445 O O . GLU A 1 188 ? 3.544 -21.270 -9.895 1.00 97.88 188 GLU A O 1
ATOM 1450 N N . GLY A 1 189 ? 1.353 -21.669 -9.721 1.00 98.25 189 GLY A N 1
ATOM 1451 C CA . GLY A 1 189 ? 1.040 -20.376 -9.104 1.00 98.25 189 GLY A CA 1
ATOM 1452 C C . GLY A 1 189 ? 1.592 -20.208 -7.680 1.00 98.25 189 GLY A C 1
ATOM 1453 O O . GLY A 1 189 ? 1.590 -19.096 -7.160 1.00 98.25 189 GLY A O 1
ATOM 1454 N N . PHE A 1 190 ? 2.065 -21.286 -7.046 1.00 98.38 190 PHE A N 1
ATOM 1455 C CA . PHE A 1 190 ? 2.730 -21.245 -5.738 1.00 98.38 190 PHE A CA 1
ATOM 1456 C C . PHE A 1 190 ? 4.261 -21.254 -5.839 1.00 98.38 190 PHE A C 1
ATOM 1458 O O . PHE A 1 190 ? 4.931 -21.153 -4.811 1.00 98.38 190 PHE A O 1
ATOM 1465 N N . ASP A 1 191 ? 4.820 -21.377 -7.046 1.00 98.50 191 ASP A N 1
ATOM 1466 C CA . ASP A 1 191 ? 6.255 -21.215 -7.265 1.00 98.50 191 ASP A CA 1
ATOM 1467 C C . ASP A 1 191 ? 6.619 -19.723 -7.119 1.00 98.50 191 ASP A C 1
ATOM 1469 O O . ASP A 1 191 ? 6.081 -18.890 -7.859 1.00 98.50 191 ASP A O 1
ATOM 1473 N N . PRO A 1 192 ? 7.522 -19.350 -6.189 1.00 98.06 192 PRO A N 1
ATOM 1474 C CA . PRO A 1 192 ? 7.886 -17.953 -5.956 1.00 98.06 192 PRO A CA 1
ATOM 1475 C C . PRO A 1 192 ? 8.563 -17.276 -7.159 1.00 98.06 192 PRO A C 1
ATOM 1477 O O . PRO A 1 192 ? 8.684 -16.051 -7.165 1.00 98.06 192 PRO A O 1
ATOM 1480 N N . PHE A 1 193 ? 8.982 -18.034 -8.176 1.00 98.12 193 PHE A N 1
ATOM 1481 C CA . PHE A 1 193 ? 9.614 -17.515 -9.390 1.00 98.12 193 PHE A CA 1
ATOM 1482 C C . PHE A 1 193 ? 8.690 -17.508 -10.617 1.00 98.12 193 PHE A C 1
ATOM 1484 O O . PHE A 1 193 ? 9.125 -17.109 -11.697 1.00 98.12 193 PHE A O 1
ATOM 1491 N N . VAL A 1 194 ? 7.413 -17.893 -10.474 1.00 98.38 194 VAL A N 1
ATOM 1492 C CA . VAL A 1 194 ? 6.400 -17.801 -11.540 1.00 98.38 194 VAL A CA 1
ATOM 1493 C C . VAL A 1 194 ? 5.506 -16.575 -11.298 1.00 98.38 194 VAL A C 1
ATOM 1495 O O . VAL A 1 194 ? 4.616 -16.613 -10.445 1.00 98.38 194 VAL A O 1
ATOM 1498 N N . PRO A 1 195 ? 5.650 -15.478 -12.075 1.00 98.44 195 PRO A N 1
ATOM 1499 C CA . PRO A 1 195 ? 4.923 -14.228 -11.819 1.00 98.44 195 PRO A CA 1
ATOM 1500 C C . PRO A 1 195 ? 3.399 -14.372 -11.872 1.00 98.44 195 PRO A C 1
ATOM 1502 O O . PRO A 1 195 ? 2.684 -13.631 -11.199 1.00 98.44 195 PRO A O 1
ATOM 1505 N N . GLY A 1 196 ? 2.890 -15.343 -12.641 1.00 98.56 196 GLY A N 1
ATOM 1506 C CA . GLY A 1 196 ? 1.458 -15.634 -12.727 1.00 98.56 196 GLY A CA 1
ATOM 1507 C C . GLY A 1 196 ? 0.815 -15.948 -11.372 1.00 98.56 196 GLY A C 1
ATOM 1508 O O . GLY A 1 196 ? -0.369 -15.659 -11.190 1.00 98.56 196 GLY A O 1
ATOM 1509 N N . GLY A 1 197 ? 1.595 -16.456 -10.411 1.00 98.69 197 GLY A N 1
ATOM 1510 C CA . GLY A 1 197 ? 1.174 -16.653 -9.025 1.00 98.69 197 GLY A CA 1
ATOM 1511 C C . GLY A 1 197 ? 0.825 -15.354 -8.295 1.00 98.69 197 GLY A C 1
ATOM 1512 O O . GLY A 1 197 ? -0.091 -15.320 -7.478 1.00 98.69 197 GLY A O 1
ATOM 1513 N N . ILE A 1 198 ? 1.488 -14.242 -8.630 1.00 98.75 198 ILE A N 1
ATOM 1514 C CA . ILE A 1 198 ? 1.224 -12.929 -8.024 1.00 98.75 198 ILE A CA 1
ATOM 1515 C C . ILE A 1 198 ? -0.173 -12.442 -8.417 1.00 98.75 198 ILE A C 1
ATOM 1517 O O . ILE A 1 198 ? -0.935 -11.989 -7.559 1.00 98.75 198 ILE A O 1
ATOM 1521 N N . ALA A 1 199 ? -0.531 -12.542 -9.701 1.00 98.56 199 ALA A N 1
ATOM 1522 C CA . ALA A 1 199 ? -1.842 -12.118 -10.186 1.00 98.56 199 ALA A CA 1
ATOM 1523 C C . ALA A 1 199 ? -2.966 -12.980 -9.585 1.00 98.56 199 ALA A C 1
ATOM 1525 O O . ALA A 1 199 ? -3.936 -12.438 -9.046 1.00 98.56 199 ALA A O 1
ATOM 1526 N N . SER A 1 200 ? -2.824 -14.311 -9.616 1.00 98.81 200 SER A N 1
ATOM 1527 C CA . SER A 1 200 ? -3.829 -15.227 -9.058 1.00 98.81 200 SER A CA 1
ATOM 1528 C C . SER A 1 200 ? -3.967 -15.082 -7.541 1.00 98.81 200 SER A C 1
ATOM 1530 O O . SER A 1 200 ? -5.095 -15.063 -7.043 1.00 98.81 200 SER A O 1
ATOM 1532 N N . HIS A 1 201 ? -2.863 -14.868 -6.815 1.00 98.81 201 HIS A N 1
ATOM 1533 C CA . HIS A 1 201 ? -2.879 -14.554 -5.385 1.00 98.81 201 HIS A CA 1
ATOM 1534 C C . HIS A 1 201 ? -3.740 -13.325 -5.077 1.00 98.81 201 HIS A C 1
ATOM 1536 O O . HIS A 1 201 ? -4.664 -13.421 -4.271 1.00 98.81 201 HIS A O 1
ATOM 1542 N N . HIS A 1 202 ? -3.484 -12.185 -5.727 1.00 98.88 202 HIS A N 1
ATOM 1543 C CA . HIS A 1 202 ? -4.216 -10.942 -5.458 1.00 98.88 202 HIS A CA 1
ATOM 1544 C C . HIS A 1 202 ? -5.709 -11.058 -5.794 1.00 98.88 202 HIS A C 1
ATOM 1546 O O . HIS A 1 202 ? -6.559 -10.596 -5.033 1.00 98.88 202 HIS A O 1
ATOM 1552 N N . ILE A 1 203 ? -6.048 -11.724 -6.901 1.00 98.81 203 ILE A N 1
ATOM 1553 C CA . ILE A 1 203 ? -7.444 -11.940 -7.303 1.00 98.81 203 ILE A CA 1
ATOM 1554 C C . ILE A 1 203 ? -8.166 -12.838 -6.286 1.00 98.81 203 ILE A C 1
ATOM 1556 O O . ILE A 1 203 ? -9.257 -12.496 -5.815 1.00 98.81 203 ILE A O 1
ATOM 1560 N N . ALA A 1 204 ? -7.565 -13.971 -5.913 1.00 98.81 204 ALA A N 1
ATOM 1561 C CA . ALA A 1 204 ? -8.173 -14.918 -4.982 1.00 98.81 204 ALA A CA 1
ATOM 1562 C C . ALA A 1 204 ? -8.270 -14.346 -3.558 1.00 98.81 204 ALA A C 1
ATOM 1564 O O . ALA A 1 204 ? -9.345 -14.374 -2.952 1.00 98.81 204 ALA A O 1
ATOM 1565 N N . ALA A 1 205 ? -7.178 -13.777 -3.037 1.00 98.81 205 ALA A N 1
ATOM 1566 C CA . ALA A 1 205 ? -7.136 -13.175 -1.707 1.00 98.81 205 ALA A CA 1
ATOM 1567 C C . ALA A 1 205 ? -8.056 -11.952 -1.609 1.00 98.81 205 ALA A C 1
ATOM 1569 O O . ALA A 1 205 ? -8.770 -11.809 -0.618 1.00 98.81 205 ALA A O 1
ATOM 1570 N N . GLY A 1 206 ? -8.109 -11.115 -2.649 1.00 98.75 206 GLY A N 1
ATOM 1571 C CA . GLY A 1 206 ? -9.030 -9.984 -2.722 1.00 98.75 206 GLY A CA 1
ATOM 1572 C C . GLY A 1 206 ? -10.494 -10.421 -2.685 1.00 98.75 206 GLY A C 1
ATOM 1573 O O . GLY A 1 206 ? -11.273 -9.904 -1.884 1.00 98.75 206 GLY A O 1
ATOM 1574 N N . THR A 1 207 ? -10.855 -11.447 -3.466 1.00 98.88 207 THR A N 1
ATOM 1575 C CA . THR A 1 207 ? -12.209 -12.033 -3.452 1.00 98.88 207 THR A CA 1
ATOM 1576 C C . THR A 1 207 ? -12.573 -12.562 -2.064 1.00 98.88 207 THR A C 1
ATOM 1578 O O . THR A 1 207 ? -13.645 -12.253 -1.539 1.00 98.88 207 THR A O 1
ATOM 1581 N N . LEU A 1 208 ? -11.670 -13.313 -1.427 1.00 98.81 208 LEU A N 1
ATOM 1582 C CA . LEU A 1 208 ? -11.887 -13.818 -0.072 1.00 98.81 208 LEU A CA 1
ATOM 1583 C C . LEU A 1 208 ? -11.990 -12.680 0.956 1.00 98.81 208 LEU A C 1
ATOM 1585 O O . LEU A 1 208 ? -12.851 -12.734 1.832 1.00 98.81 208 LEU A O 1
ATOM 1589 N N . GLY A 1 209 ? -11.164 -11.639 0.837 1.00 98.75 209 GLY A N 1
ATOM 1590 C CA . GLY A 1 209 ? -11.194 -10.456 1.698 1.00 98.75 209 GLY A CA 1
ATOM 1591 C C . GLY A 1 209 ? -12.522 -9.703 1.620 1.00 98.75 209 GLY A C 1
ATOM 1592 O O . GLY A 1 209 ? -13.058 -9.304 2.652 1.00 98.75 209 GLY A O 1
ATOM 1593 N N . ILE A 1 210 ? -13.113 -9.590 0.427 1.00 98.88 210 ILE A N 1
ATOM 1594 C CA . ILE A 1 210 ? -14.455 -9.017 0.233 1.00 98.88 210 ILE A CA 1
ATOM 1595 C C . ILE A 1 210 ? -15.503 -9.842 0.987 1.00 98.88 210 ILE A C 1
ATOM 1597 O O . ILE A 1 210 ? -16.271 -9.292 1.780 1.00 98.88 210 ILE A O 1
ATOM 1601 N N . LEU A 1 211 ? -15.519 -11.162 0.780 1.00 98.88 211 LEU A N 1
ATOM 1602 C CA . LEU A 1 211 ? -16.483 -12.058 1.428 1.00 98.88 211 LEU A CA 1
ATOM 1603 C C . LEU A 1 211 ? -16.327 -12.055 2.955 1.00 98.88 211 LEU A C 1
ATOM 1605 O O . LEU A 1 211 ? -17.316 -11.960 3.684 1.00 98.88 211 LEU A O 1
ATOM 1609 N N . ALA A 1 212 ? -15.090 -12.103 3.449 1.00 98.69 212 ALA A N 1
ATOM 1610 C CA . ALA A 1 212 ? -14.787 -12.041 4.873 1.00 98.69 212 ALA A CA 1
ATOM 1611 C C . ALA A 1 212 ? -15.146 -10.672 5.477 1.00 98.69 212 ALA A C 1
ATOM 1613 O O . ALA A 1 212 ? -15.714 -10.613 6.568 1.00 98.69 212 ALA A O 1
ATOM 1614 N N . GLY A 1 213 ? -14.891 -9.572 4.765 1.00 98.62 213 GLY A N 1
ATOM 1615 C CA . GLY A 1 213 ? -15.314 -8.230 5.165 1.00 98.62 213 GLY A CA 1
ATOM 1616 C C . GLY A 1 213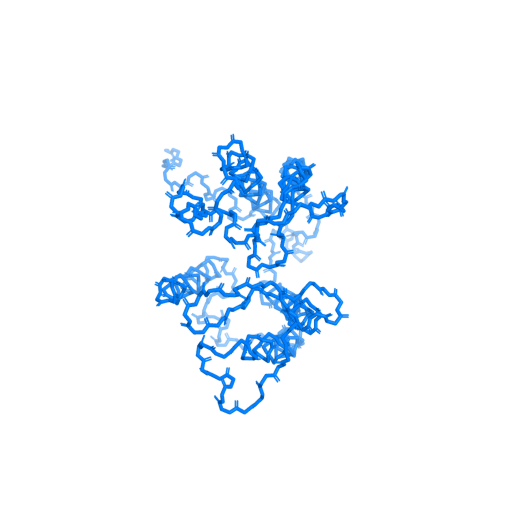 ? -16.833 -8.139 5.331 1.00 98.62 213 GLY A C 1
ATOM 1617 O O . GLY A 1 213 ? -17.313 -7.714 6.382 1.00 98.62 213 GLY A O 1
ATOM 1618 N N . LEU A 1 214 ? -17.598 -8.640 4.354 1.00 98.75 214 LEU A N 1
ATOM 1619 C CA . LEU A 1 214 ? -19.065 -8.712 4.429 1.00 98.75 214 LEU A CA 1
ATOM 1620 C C . LEU A 1 214 ? -19.551 -9.577 5.596 1.00 98.75 214 LEU A C 1
ATOM 1622 O O . LEU A 1 214 ? -20.495 -9.197 6.295 1.00 98.75 214 LEU A O 1
ATOM 1626 N N . PHE A 1 215 ? -18.894 -10.710 5.850 1.00 98.75 215 PHE A N 1
ATOM 1627 C CA . PHE A 1 215 ? -19.178 -11.541 7.018 1.00 98.75 215 PHE A CA 1
ATOM 1628 C C . PHE A 1 215 ? -18.978 -10.757 8.325 1.00 98.75 215 PHE A C 1
ATOM 1630 O O . PHE A 1 215 ? -19.878 -10.725 9.164 1.00 98.75 215 PHE A O 1
ATOM 1637 N N . HIS A 1 216 ? -17.849 -10.060 8.476 1.00 98.62 216 HIS A N 1
ATOM 1638 C CA . HIS A 1 216 ? -17.545 -9.265 9.671 1.00 98.62 216 HIS A CA 1
ATOM 1639 C C . HIS A 1 216 ? -18.454 -8.039 9.852 1.00 98.62 216 HIS A C 1
ATOM 1641 O O . HIS A 1 216 ? -18.643 -7.577 10.978 1.00 98.62 216 HIS A O 1
ATOM 1647 N N . LEU A 1 217 ? -19.058 -7.534 8.774 1.00 98.56 217 LEU A N 1
ATOM 1648 C CA . LEU A 1 217 ? -20.105 -6.511 8.841 1.00 98.56 217 LEU A CA 1
ATOM 1649 C C . LEU A 1 217 ? -21.464 -7.084 9.260 1.00 98.56 217 LEU A C 1
ATOM 1651 O O . LEU A 1 217 ? -22.225 -6.417 9.961 1.00 98.56 217 LEU A O 1
ATOM 1655 N N . SER A 1 218 ? -21.757 -8.317 8.847 1.00 98.56 218 SER A N 1
ATOM 1656 C CA . SER A 1 218 ? -23.059 -8.963 9.044 1.00 98.56 218 SER A CA 1
ATOM 1657 C C . SER A 1 218 ? -23.181 -9.688 10.387 1.00 98.56 218 SER A C 1
ATOM 1659 O O . SER A 1 218 ? -24.286 -9.859 10.899 1.00 98.56 218 SER A O 1
ATOM 1661 N N . VAL A 1 219 ? -22.063 -10.123 10.978 1.00 98.56 219 VAL A N 1
ATOM 1662 C CA . VAL A 1 219 ? -22.054 -11.022 12.141 1.00 98.56 219 VAL A CA 1
ATOM 1663 C C . VAL A 1 219 ? -21.334 -10.388 13.330 1.00 98.56 219 VAL A C 1
ATOM 1665 O O . VAL A 1 219 ? -20.179 -9.976 13.246 1.00 98.56 219 VAL A O 1
ATOM 1668 N N . ARG A 1 220 ? -22.007 -10.338 14.490 1.00 98.44 220 ARG A N 1
ATOM 1669 C CA . ARG A 1 220 ? -21.387 -9.882 15.745 1.00 98.44 220 ARG A CA 1
ATOM 1670 C C . ARG A 1 220 ? -20.471 -10.959 16.334 1.00 98.44 220 ARG A C 1
ATOM 1672 O O . ARG A 1 220 ? -20.800 -12.143 16.252 1.00 98.44 220 ARG A O 1
ATOM 1679 N N . PRO A 1 221 ? -19.369 -10.574 17.005 1.00 98.25 221 PRO A N 1
ATOM 1680 C CA . PRO A 1 221 ? -18.500 -11.541 17.658 1.00 98.25 221 PRO A CA 1
ATOM 1681 C C . PRO A 1 221 ? -19.246 -12.366 18.718 1.00 98.25 221 PRO A C 1
ATOM 1683 O O . PRO A 1 221 ? -20.014 -11.801 19.505 1.00 98.25 221 PRO A O 1
ATOM 1686 N N . PRO A 1 222 ? -18.972 -13.678 18.824 1.00 98.50 222 PRO A N 1
ATOM 1687 C CA . PRO A 1 222 ? -19.445 -14.491 19.936 1.00 98.50 222 PRO A CA 1
ATOM 1688 C C . PRO A 1 222 ? -19.011 -13.905 21.282 1.00 98.50 222 PRO A C 1
ATOM 1690 O O . PRO A 1 222 ? -17.855 -13.511 21.456 1.00 98.50 222 PRO A O 1
ATOM 1693 N N . GLN A 1 223 ? -19.903 -13.924 22.276 1.00 98.44 223 GLN A N 1
ATOM 1694 C CA . GLN A 1 223 ? -19.641 -13.342 23.600 1.00 98.44 223 GLN A CA 1
ATOM 1695 C C . GLN A 1 223 ? -18.350 -13.880 24.243 1.00 98.44 223 GLN A C 1
ATOM 1697 O O . GLN A 1 223 ? -17.600 -13.122 24.862 1.00 98.44 223 GLN A O 1
ATOM 1702 N N . ARG A 1 224 ? -18.081 -15.185 24.087 1.00 98.56 224 ARG A N 1
ATOM 1703 C CA . ARG A 1 224 ? -16.870 -15.832 24.616 1.00 98.56 224 ARG A CA 1
ATOM 1704 C C . ARG A 1 224 ? -15.598 -15.222 24.022 1.00 98.56 224 ARG A C 1
ATOM 1706 O O . ARG A 1 224 ? -14.685 -14.908 24.778 1.00 98.56 224 ARG A O 1
ATOM 1713 N N . LEU A 1 225 ? -15.568 -14.994 22.707 1.00 98.44 225 LEU A N 1
ATOM 1714 C CA . LEU A 1 225 ? -14.425 -14.382 22.023 1.00 98.44 225 LEU A CA 1
ATOM 1715 C C . LEU A 1 225 ? -14.295 -12.899 22.362 1.00 98.44 225 LEU A C 1
ATOM 1717 O O . LEU A 1 225 ? -13.198 -12.447 22.671 1.00 98.44 225 LEU A O 1
ATOM 1721 N N . TYR A 1 226 ? -15.409 -12.163 22.383 1.00 98.38 226 TYR A N 1
ATOM 1722 C CA . TYR A 1 226 ? -15.404 -10.741 22.733 1.00 98.38 226 TYR A CA 1
ATOM 1723 C C . TYR A 1 226 ? -14.774 -10.498 24.110 1.00 98.38 226 TYR A C 1
ATOM 1725 O O . TYR A 1 226 ? -13.922 -9.621 24.266 1.00 98.38 226 TYR A O 1
ATOM 1733 N N . LYS A 1 227 ? -15.159 -11.310 25.105 1.00 98.12 227 LYS A N 1
ATOM 1734 C CA . LYS A 1 227 ? -14.591 -11.254 26.457 1.00 98.12 227 LYS A CA 1
ATOM 1735 C C . LYS A 1 227 ? -13.160 -11.786 26.504 1.00 98.12 227 LYS A C 1
ATOM 1737 O O . LYS A 1 227 ? -12.297 -11.117 27.064 1.00 98.12 227 LYS A O 1
ATOM 1742 N N . GLY A 1 228 ? -12.910 -12.957 25.915 1.00 98.44 228 GLY A N 1
ATOM 1743 C CA . GLY A 1 228 ? -11.605 -13.621 25.955 1.00 98.44 228 GLY A CA 1
ATOM 1744 C C . GLY A 1 228 ? -10.486 -12.785 25.333 1.00 98.44 228 GLY A C 1
ATOM 1745 O O . GLY A 1 228 ? -9.409 -12.687 25.909 1.00 98.44 228 GLY A O 1
ATOM 1746 N N . LEU A 1 229 ? -10.770 -12.117 24.211 1.00 98.44 229 LEU A N 1
ATOM 1747 C CA . LEU A 1 229 ? -9.814 -11.274 23.482 1.00 98.44 229 LEU A CA 1
ATOM 1748 C C . LEU A 1 229 ? -9.905 -9.784 23.840 1.00 98.44 229 LEU A C 1
ATOM 1750 O O . LEU A 1 229 ? -9.184 -8.973 23.264 1.00 98.44 229 LEU A O 1
ATOM 1754 N N . ARG A 1 230 ? -10.782 -9.408 24.780 1.00 98.31 230 ARG A N 1
ATOM 1755 C CA . ARG A 1 230 ? -10.990 -8.018 25.221 1.00 98.31 230 ARG A CA 1
ATOM 1756 C C . ARG A 1 230 ? -11.260 -7.057 24.056 1.00 98.31 230 ARG A C 1
ATOM 1758 O O . ARG A 1 230 ? -10.677 -5.981 23.990 1.00 98.31 230 ARG A O 1
ATOM 1765 N N . MET A 1 231 ? -12.180 -7.416 23.161 1.00 98.19 231 MET A N 1
ATOM 1766 C CA . MET A 1 231 ? -12.444 -6.683 21.907 1.00 98.19 231 MET A CA 1
ATOM 1767 C C . MET A 1 231 ? -12.986 -5.251 22.080 1.00 98.19 231 MET A C 1
ATOM 1769 O O . MET A 1 231 ? -13.135 -4.542 21.093 1.00 98.19 231 MET A O 1
ATOM 1773 N N . GLY A 1 232 ? -13.286 -4.818 23.309 1.00 96.50 232 GLY A N 1
ATOM 1774 C CA . GLY A 1 232 ? -13.599 -3.420 23.623 1.00 96.50 232 GLY A CA 1
ATOM 1775 C C . GLY A 1 232 ? -12.374 -2.545 23.929 1.00 96.50 232 GLY A C 1
ATOM 1776 O O . GLY A 1 232 ? -12.540 -1.349 24.127 1.00 96.50 232 GLY A O 1
ATOM 1777 N N . ASN A 1 233 ? -11.166 -3.116 24.011 1.00 97.94 233 ASN A N 1
ATOM 1778 C CA . ASN A 1 233 ? -9.921 -2.372 24.214 1.00 97.94 233 ASN A CA 1
ATOM 1779 C C . ASN A 1 233 ? -9.133 -2.306 22.900 1.00 97.94 233 ASN A C 1
ATOM 1781 O O . ASN A 1 233 ? -8.736 -3.343 22.372 1.00 97.94 233 ASN A O 1
ATOM 1785 N N . ILE A 1 234 ? -8.844 -1.099 22.411 1.00 97.88 234 ILE A N 1
ATOM 1786 C CA . ILE A 1 234 ? -8.082 -0.883 21.175 1.00 97.88 234 ILE A CA 1
ATOM 1787 C C . ILE A 1 234 ? -6.661 -1.465 21.221 1.00 97.88 234 ILE A C 1
ATOM 1789 O O . ILE A 1 234 ? -6.137 -1.881 20.190 1.00 97.88 234 ILE A O 1
ATOM 1793 N N . GLU A 1 235 ? -6.055 -1.605 22.403 1.00 98.38 235 GLU A N 1
ATOM 1794 C CA . GLU A 1 235 ? -4.722 -2.207 22.533 1.00 98.38 235 GLU A CA 1
ATOM 1795 C C . GLU A 1 235 ? -4.687 -3.684 22.104 1.00 98.38 235 GLU A C 1
ATOM 1797 O O . GLU A 1 235 ? -3.638 -4.172 21.688 1.00 98.38 235 GLU A O 1
ATOM 1802 N N . THR A 1 236 ? -5.822 -4.400 22.123 1.00 98.38 236 THR A N 1
ATOM 1803 C CA . THR A 1 236 ? -5.887 -5.769 21.570 1.00 98.38 236 THR A CA 1
ATOM 1804 C C . THR A 1 236 ? -5.687 -5.769 20.049 1.00 98.38 236 THR A C 1
ATOM 1806 O O . THR A 1 236 ? -5.028 -6.652 19.492 1.00 98.38 236 THR A O 1
ATOM 1809 N N . VAL A 1 237 ? -6.191 -4.730 19.371 1.00 98.44 237 VAL A N 1
ATOM 1810 C CA . VAL A 1 237 ? -6.002 -4.518 17.931 1.00 98.44 237 VAL A CA 1
ATOM 1811 C C . VAL A 1 237 ? -4.567 -4.093 17.654 1.00 98.44 237 VAL A C 1
ATOM 1813 O O . VAL A 1 237 ? -3.970 -4.609 16.716 1.00 98.44 237 VAL A O 1
ATOM 1816 N N . LEU A 1 238 ? -3.976 -3.239 18.498 1.00 98.31 238 LEU A N 1
ATOM 1817 C CA . LEU A 1 238 ? -2.557 -2.884 18.395 1.00 98.31 238 LEU A CA 1
ATOM 1818 C C . LEU A 1 238 ? -1.666 -4.130 18.516 1.00 98.31 238 LEU A C 1
ATOM 1820 O O . LEU A 1 238 ? -0.812 -4.362 17.666 1.00 98.31 238 LEU A O 1
ATOM 1824 N N . SER A 1 239 ? -1.898 -4.963 19.532 1.00 98.56 239 SER A N 1
ATOM 1825 C CA . SER A 1 239 ? -1.110 -6.174 19.782 1.00 98.56 239 SER A CA 1
ATOM 1826 C C . SER A 1 239 ? -1.176 -7.169 18.620 1.00 98.56 239 SER A C 1
ATOM 1828 O O . SER A 1 239 ? -0.138 -7.622 18.137 1.00 98.56 239 SER A O 1
ATOM 1830 N N . SER A 1 240 ? -2.381 -7.483 18.140 1.00 98.62 240 SER A N 1
ATOM 1831 C CA . SER A 1 240 ? -2.567 -8.417 17.022 1.00 98.62 240 SER A CA 1
ATOM 1832 C C . SER A 1 240 ? -2.068 -7.850 15.687 1.00 98.62 240 SER A C 1
ATOM 1834 O O . SER A 1 240 ? -1.463 -8.584 14.907 1.00 98.62 240 SER A O 1
ATOM 1836 N N . SER A 1 241 ? -2.225 -6.543 15.451 1.00 98.50 241 SER A N 1
ATOM 1837 C CA . SER A 1 241 ? -1.675 -5.869 14.265 1.00 98.50 241 SER A CA 1
ATOM 1838 C C . SER A 1 241 ? -0.146 -5.905 14.237 1.00 98.50 241 SER A C 1
ATOM 1840 O O . SER A 1 241 ? 0.426 -6.195 13.191 1.00 98.50 241 SER A O 1
ATOM 1842 N N . ILE A 1 242 ? 0.530 -5.683 15.373 1.00 98.62 242 ILE A N 1
ATOM 1843 C CA . ILE A 1 242 ? 1.999 -5.779 15.455 1.00 98.62 242 ILE A CA 1
ATOM 1844 C C . ILE A 1 242 ? 2.469 -7.191 15.095 1.00 98.62 242 ILE A C 1
ATOM 1846 O O . ILE A 1 242 ? 3.429 -7.336 14.342 1.00 98.62 242 ILE A O 1
ATOM 1850 N N . ALA A 1 243 ? 1.780 -8.230 15.579 1.00 98.75 243 ALA A N 1
ATOM 1851 C CA . ALA A 1 243 ? 2.114 -9.610 15.233 1.00 98.75 243 ALA A CA 1
ATOM 1852 C C . ALA A 1 243 ? 1.981 -9.877 13.721 1.00 98.75 243 ALA A C 1
ATOM 1854 O O . ALA A 1 243 ? 2.863 -10.499 13.129 1.00 98.75 243 ALA A O 1
ATOM 1855 N N . ALA A 1 244 ? 0.923 -9.364 13.082 1.00 98.69 244 ALA A N 1
ATOM 1856 C CA . ALA A 1 244 ? 0.726 -9.491 11.637 1.00 98.69 244 ALA A CA 1
ATOM 1857 C C . ALA A 1 244 ? 1.786 -8.722 10.824 1.00 98.69 244 ALA A C 1
ATOM 1859 O O . ALA A 1 244 ? 2.330 -9.261 9.861 1.00 98.69 244 ALA A O 1
ATOM 1860 N N . VAL A 1 245 ? 2.125 -7.492 11.231 1.00 98.56 245 VAL A N 1
ATOM 1861 C CA . VAL A 1 245 ? 3.168 -6.678 10.579 1.00 98.56 245 VAL A CA 1
ATOM 1862 C C . VAL A 1 245 ? 4.543 -7.332 10.719 1.00 98.56 245 VAL A C 1
ATOM 1864 O O . VAL A 1 245 ? 5.287 -7.402 9.745 1.00 98.56 245 VAL A O 1
ATOM 1867 N N . PHE A 1 246 ? 4.870 -7.863 11.899 1.00 98.25 246 PHE A N 1
ATOM 1868 C CA . PHE A 1 246 ? 6.107 -8.608 12.129 1.00 98.25 246 PHE A CA 1
ATOM 1869 C C . PHE A 1 246 ? 6.190 -9.851 11.238 1.00 98.25 246 PHE A C 1
ATOM 1871 O O . PHE A 1 246 ? 7.206 -10.061 10.586 1.00 98.25 246 PHE A O 1
ATOM 1878 N N . PHE A 1 247 ? 5.116 -10.641 11.145 1.00 98.62 247 PHE A N 1
ATOM 1879 C CA . PHE A 1 247 ? 5.074 -11.787 10.237 1.00 98.62 247 PHE A CA 1
ATOM 1880 C C . PHE A 1 247 ? 5.351 -11.371 8.784 1.00 98.62 247 PHE A C 1
ATOM 1882 O O . PHE A 1 247 ? 6.220 -11.957 8.138 1.00 98.62 247 PHE A O 1
ATOM 1889 N N . ALA A 1 248 ? 4.683 -10.322 8.295 1.00 98.56 248 ALA A N 1
ATOM 1890 C CA . ALA A 1 248 ? 4.917 -9.800 6.952 1.00 98.56 248 ALA A CA 1
ATOM 1891 C C . ALA A 1 248 ? 6.372 -9.338 6.754 1.00 98.56 248 ALA A C 1
ATOM 1893 O O . ALA A 1 248 ? 6.960 -9.638 5.718 1.00 98.56 248 ALA A O 1
ATOM 1894 N N . ALA A 1 249 ? 6.971 -8.681 7.754 1.00 98.56 249 ALA A N 1
ATOM 1895 C CA . ALA A 1 249 ? 8.369 -8.250 7.717 1.00 98.56 249 ALA A CA 1
ATOM 1896 C C . ALA A 1 249 ? 9.340 -9.433 7.553 1.00 98.56 249 ALA A C 1
ATOM 1898 O O . ALA A 1 249 ? 10.265 -9.352 6.750 1.00 98.56 249 ALA A O 1
ATOM 1899 N N . PHE A 1 250 ? 9.108 -10.547 8.255 1.00 98.69 250 PHE A N 1
ATOM 1900 C CA . PHE A 1 250 ? 9.923 -11.758 8.100 1.00 98.69 250 PHE A CA 1
ATOM 1901 C C . PHE A 1 250 ? 9.775 -12.392 6.722 1.00 98.69 250 PHE A C 1
ATOM 1903 O O . PHE A 1 250 ? 10.771 -12.823 6.146 1.00 98.69 250 PHE A O 1
ATOM 1910 N N . VAL A 1 251 ? 8.556 -12.431 6.180 1.00 98.69 251 VAL A N 1
ATOM 1911 C CA . VAL A 1 251 ? 8.319 -12.971 4.836 1.00 98.69 251 VAL A CA 1
ATOM 1912 C C . VAL A 1 251 ? 9.062 -12.142 3.791 1.00 98.69 251 VAL A C 1
ATOM 1914 O O . VAL A 1 251 ? 9.825 -12.709 3.016 1.00 98.69 251 VAL A O 1
ATOM 1917 N N . VAL A 1 252 ? 8.912 -10.811 3.799 1.00 98.44 252 VAL A N 1
ATOM 1918 C CA . VAL A 1 252 ? 9.573 -9.961 2.792 1.00 98.44 252 VAL A CA 1
ATOM 1919 C C . VAL A 1 252 ? 11.090 -9.911 2.958 1.00 98.44 252 VAL A C 1
ATOM 1921 O O . VAL A 1 252 ? 11.786 -9.787 1.958 1.00 98.44 252 VAL A O 1
ATOM 1924 N N . ALA A 1 253 ? 11.606 -10.051 4.185 1.00 98.38 253 ALA A N 1
ATOM 1925 C CA . ALA A 1 253 ? 13.039 -10.203 4.429 1.00 98.38 253 ALA A CA 1
ATOM 1926 C C . ALA A 1 253 ? 13.575 -11.548 3.918 1.00 98.38 253 ALA A C 1
ATOM 1928 O O . ALA A 1 253 ? 14.716 -11.614 3.488 1.00 98.38 253 ALA A O 1
ATOM 1929 N N . GLY A 1 254 ? 12.770 -12.614 3.961 1.00 98.38 254 GLY A N 1
ATOM 1930 C CA . GLY A 1 254 ? 13.151 -13.919 3.421 1.00 98.38 254 GLY A CA 1
ATOM 1931 C C . GLY A 1 254 ? 13.117 -13.990 1.892 1.00 98.38 254 GLY A C 1
ATOM 1932 O O . GLY A 1 254 ? 13.817 -14.815 1.314 1.00 98.38 254 GLY A O 1
ATOM 1933 N N . THR A 1 255 ? 12.301 -13.157 1.238 1.00 97.44 255 THR A N 1
ATOM 1934 C CA . THR A 1 255 ? 12.186 -13.111 -0.232 1.00 97.44 255 THR A CA 1
ATOM 1935 C C . THR A 1 255 ? 13.073 -12.060 -0.903 1.00 97.44 255 THR A C 1
ATOM 1937 O O . THR A 1 255 ? 13.105 -12.021 -2.131 1.00 97.44 255 THR A O 1
ATOM 1940 N N . MET A 1 256 ? 13.710 -11.180 -0.125 1.00 96.38 256 MET A N 1
ATOM 1941 C CA . MET A 1 256 ? 14.653 -10.162 -0.608 1.00 96.38 256 MET A CA 1
ATOM 1942 C C . MET A 1 256 ? 16.074 -10.717 -0.583 1.00 96.38 256 MET A C 1
ATOM 1944 O O . MET A 1 256 ? 16.780 -10.536 -1.596 1.00 96.38 256 MET A O 1
#

Organism: Brachypodium distachyon (NCBI:txid15368)

Radius of gyration: 22.41 Å; chains: 1; bounding box: 54×46×66 Å

pLDDT: mean 97.9, std 2.07, range [75.06, 98.88]

Foldseek 3Di:
DDDDPVCPVVVCQFQVLLVVLVVLLVLLVVLLVLLVLLVVCVVQDDLQDCPPCACVNSVRDCVVVLQQQAAFDDPVQAGNVGDGHDDSDQRHSNNSSVVSNVSSVVSNVVSVVSNVVRPDPVQADPVPRGGFDPQLLVLLVVLLVQLQVLQCCLVPRQQVVPHQHGWDDDPVRDRIHTDGAAADDDPCLPVPNRSNVSSVCSNVSSVVSNVVSVVSNVDDDDPCCCVVQVVRRCVSVVVVVVVVVVVVVVVVVVVD

InterPro domains:
  IPR000932 Photosystem antenna protein-like [PF00421] (1-256)
  IPR036001 Photosystem antenna protein-like superfamily [SSF161077] (2-256)

Secondary structure (DSSP, 8-state):
----GGGGGGGGTT-HHHHHHHHHHHHHHHHHHHHHHHHHHHHH---S-TTTS-TTTTT-SSHHHHHHTT--B-TTSBBTTS-B-S---S-SHHHHHHHHHHHHHHHHHHHHHHHHS---GGGEETTTTEE---HHHHHHHHHHHHHHHHHHIIIIIITSSSS--EEE--TTSSS-EEE--PPP-SGGGG-TT-THHHHHHHHHHHHHHHHHHHHHHH-PPPHHHHHHTTTTSHHHHHHHHHHHHHHHHHHHHHH-